Protein AF-A0A101XLL8-F1 (afdb_monomer)

Secondary structure (DSSP, 8-state):
-TT-HHHHHHHHHHH-TTS--EEEEEHHIIIIITHHHHHHHHHH--SEEEEEEE-SEEGGGT-EEPTTSPTT---TT-SS---SPPP-HHHHHHHHT-SEEEEEETT-HHHHHHHHHHHHHSSSEEEEEEE---TTT-SSS-HHHHHHHEEEGGGTT---B-SSGGGHHHHHHHHHHHHH--SS-EEEEEEEE-TTSPPHHHHHHTT-TTTTTS-GGG---EETTEE----HHHHHTT---

Nearest PDB structures (foldseek):
  5b46-assembly1_B-2  TM=9.940E-01  e=1.214E-32  Sulfurisphaera tokodaii str. 7
  5b47-assembly1_B-2  TM=9.734E-01  e=1.019E-26  Sulfurisphaera tokodaii str. 7
  6n2o-assembly1_D  TM=9.115E-01  e=1.726E-17  Magnetococcus marinus MC-1
  6cip-assembly3_E  TM=8.442E-01  e=8.550E-06  Moorella thermoacetica ATCC 39073
  6ciq-assembly2_C  TM=7.957E-01  e=5.249E-05  Moorella thermoacetica ATCC 39073

Solvent-accessible surface area (backbone atoms only — not comparable to full-atom values): 13088 Å² total; per-residue (Å²): 114,90,33,41,59,62,64,52,49,51,52,50,34,69,31,36,71,90,51,89,47,74,42,78,40,42,34,37,30,41,58,45,79,6,29,70,51,55,43,50,46,19,71,47,18,44,64,32,25,38,40,33,47,37,41,40,38,34,62,94,82,63,17,48,79,16,39,55,27,48,49,66,48,58,36,83,46,40,97,56,54,37,88,48,73,46,57,58,69,63,46,51,36,56,76,26,47,38,35,27,39,30,31,37,38,63,88,45,53,69,61,32,52,52,52,51,54,50,33,66,69,42,67,15,22,17,40,36,43,28,46,35,62,33,82,92,30,28,72,66,61,30,68,74,53,45,68,74,18,58,41,57,40,82,82,43,104,62,76,36,66,47,86,49,85,86,47,44,63,60,47,49,52,54,29,40,55,51,60,66,44,67,78,77,42,34,66,27,41,68,42,34,34,38,67,84,54,73,28,36,70,62,58,42,40,82,79,37,77,55,40,89,82,54,25,69,73,69,55,81,57,60,57,97,90,38,74,63,74,85,57,64,78,65,55,61,78,65,63,84,130

Sequence (241 aa):
LHGRAIPYAMGVKLADPGLEVVVNGGDGDLLGIGVGHFVSAGRYNVDMTIILHNNGVYGLTKGQASPTLPRNVKTKALPKPNIKDALNPIVLALASGYTFVARSYAYDTRHLKEVIKAAIRHKGLALVDVLQPCPTYNDINTKEWYEKRIRKLEDEKWDPVVKDPKEADEKKFRAMEKANEWGDRIYVGIFYQNEHVPTYEERMLSRISNYLELPPAKQAIEADGYSLTVIDSILEKRRVV

Radius of gyration: 21.39 Å; Cα contacts (8 Å, |Δi|>4): 454; chains: 1; bounding box: 61×47×63 Å

Foldseek 3Di:
DQLCQLVVQLVVCQQAVVDAGEAEDELQRCVNPNVVSLLQQLVQQAQYEYEYHYAQAPVVVQGHGGQQNAFQDDWPSHPGTHHDHHDLSQLSSLVSNAQWEFEEEPVPVVQVVVSVVVQSPARTYYYYHYHYHDVRIGPPSDPVNCVQAEDECVVPPDDQECPDPVCQVVLSVQLVVLSPDDDNHHYGDISHHYNPDHHSQRVCCVVVVCCNVQRNNNDDQDDPNHGPDDCVVVVVVVDDD

Mean predicted aligned error: 3.09 Å

pLDDT: mean 97.72, std 2.37, range [75.19, 98.94]

Structure (mmCIF, N/CA/C/O backbone):
data_AF-A0A101XLL8-F1
#
_entry.id   AF-A0A101XLL8-F1
#
loop_
_atom_site.group_PDB
_atom_site.id
_atom_site.type_symbol
_atom_site.label_atom_id
_atom_site.label_alt_id
_atom_site.label_comp_id
_atom_site.label_asym_id
_atom_site.label_entity_id
_atom_site.label_seq_id
_atom_site.pdbx_PDB_ins_code
_atom_site.Cartn_x
_atom_site.Cartn_y
_atom_site.Cartn_z
_atom_site.occupancy
_atom_site.B_iso_or_equiv
_atom_site.auth_seq_id
_atom_site.auth_comp_id
_atom_site.auth_asym_id
_atom_site.auth_atom_id
_atom_site.pdbx_PDB_model_num
ATOM 1 N N . LEU A 1 1 ? -12.355 8.748 -7.959 1.00 96.25 1 LEU A N 1
ATOM 2 C CA . LEU A 1 1 ? -11.637 10.048 -7.966 1.00 96.25 1 LEU A CA 1
ATOM 3 C C . LEU A 1 1 ? -10.137 9.781 -7.995 1.00 96.25 1 LEU A C 1
ATOM 5 O O . LEU A 1 1 ? -9.699 8.885 -7.281 1.00 96.25 1 LEU A O 1
ATOM 9 N N . HIS A 1 2 ? -9.374 10.524 -8.800 1.00 98.19 2 HIS A N 1
ATOM 10 C CA . HIS A 1 2 ? -7.930 10.308 -8.951 1.00 98.19 2 HIS A CA 1
ATOM 11 C C . HIS A 1 2 ? -7.183 10.599 -7.636 1.00 98.19 2 HIS A C 1
ATOM 13 O O . HIS A 1 2 ? -7.360 11.667 -7.048 1.00 98.19 2 HIS A O 1
ATOM 19 N N . GLY A 1 3 ? -6.395 9.641 -7.147 1.00 98.31 3 GLY A N 1
ATOM 20 C CA . GLY A 1 3 ? -5.602 9.733 -5.920 1.00 98.31 3 GLY A CA 1
ATOM 21 C C . GLY A 1 3 ? -6.407 9.696 -4.628 1.00 98.31 3 GLY A 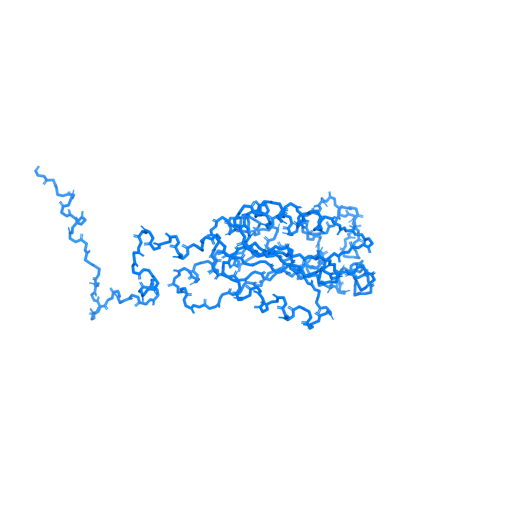C 1
ATOM 22 O O . GLY A 1 3 ? -5.922 10.169 -3.601 1.00 98.31 3 GLY A O 1
ATOM 23 N N . ARG A 1 4 ? -7.657 9.221 -4.658 1.00 98.75 4 ARG A N 1
ATOM 24 C CA . ARG A 1 4 ? -8.552 9.215 -3.483 1.00 98.75 4 ARG A CA 1
ATOM 25 C C . ARG A 1 4 ? -8.989 7.820 -3.049 1.00 98.75 4 ARG A C 1
ATOM 27 O O . ARG A 1 4 ? -9.779 7.715 -2.124 1.00 98.75 4 ARG A O 1
ATOM 34 N N . ALA A 1 5 ? -8.471 6.752 -3.648 1.00 98.75 5 ALA A N 1
ATOM 35 C CA . ALA A 1 5 ? -8.865 5.400 -3.251 1.00 98.75 5 ALA A CA 1
ATOM 36 C C . ALA A 1 5 ? -8.561 5.113 -1.764 1.00 98.75 5 ALA A C 1
ATOM 38 O O . ALA A 1 5 ? -9.418 4.600 -1.055 1.00 98.75 5 ALA A O 1
ATOM 39 N N . ILE A 1 6 ? -7.392 5.541 -1.271 1.00 98.81 6 ILE A N 1
ATOM 40 C CA . ILE A 1 6 ? -6.964 5.365 0.128 1.00 98.81 6 ILE A CA 1
ATOM 41 C C . ILE A 1 6 ? -7.922 6.019 1.142 1.00 98.81 6 ILE A C 1
ATOM 43 O O . ILE A 1 6 ? -8.404 5.305 2.016 1.00 98.81 6 ILE A O 1
ATOM 47 N N . PRO A 1 7 ? -8.250 7.329 1.074 1.00 98.69 7 PRO A N 1
ATOM 48 C CA . PRO A 1 7 ? -9.152 7.929 2.058 1.00 98.69 7 PRO A CA 1
ATOM 49 C C . PRO A 1 7 ? -10.564 7.325 2.029 1.00 98.69 7 PRO A C 1
ATOM 51 O O . PRO A 1 7 ? -11.175 7.185 3.085 1.00 98.69 7 PRO A O 1
ATOM 54 N N . TYR A 1 8 ? -11.066 6.918 0.857 1.00 98.75 8 TYR A N 1
ATOM 55 C CA . TYR A 1 8 ? -12.342 6.198 0.769 1.00 98.75 8 TYR A CA 1
ATOM 56 C C . TYR A 1 8 ? -12.259 4.833 1.458 1.00 98.75 8 TYR A C 1
ATOM 58 O O . TYR A 1 8 ? -13.116 4.508 2.273 1.00 98.75 8 TYR A O 1
ATOM 66 N N . ALA A 1 9 ? -11.209 4.061 1.175 1.00 98.81 9 ALA A N 1
ATOM 67 C CA . ALA A 1 9 ? -10.990 2.749 1.775 1.00 98.81 9 ALA A CA 1
ATOM 68 C C . ALA A 1 9 ? -10.850 2.816 3.300 1.00 98.81 9 ALA A C 1
ATOM 70 O O . ALA A 1 9 ? -11.466 2.019 3.999 1.00 98.81 9 ALA A O 1
ATOM 71 N N . MET A 1 10 ? -10.126 3.811 3.822 1.00 98.69 10 MET A N 1
ATOM 72 C CA . MET A 1 10 ? -10.049 4.045 5.266 1.00 98.69 10 MET A CA 1
ATOM 73 C C . MET A 1 10 ? -11.427 4.335 5.863 1.00 98.69 10 MET A C 1
ATOM 75 O O . MET A 1 10 ? -11.765 3.775 6.896 1.00 98.69 10 MET A O 1
ATOM 79 N N . GLY A 1 11 ? -12.243 5.174 5.217 1.00 98.69 11 GLY A N 1
ATOM 80 C CA . GLY A 1 11 ? -13.612 5.431 5.669 1.00 98.69 11 GLY A CA 1
ATOM 81 C C . GLY A 1 11 ? -14.461 4.159 5.715 1.00 98.69 11 GLY A C 1
ATOM 82 O O . GLY A 1 11 ? -15.138 3.919 6.708 1.00 98.69 11 GLY A O 1
ATOM 83 N N . VAL A 1 12 ? -14.372 3.319 4.678 1.00 98.81 12 VAL A N 1
ATOM 84 C CA . VAL A 1 12 ? -15.073 2.025 4.612 1.00 98.81 12 VAL A CA 1
ATOM 85 C C . VAL A 1 12 ? -14.623 1.098 5.741 1.00 98.81 12 VAL A C 1
ATOM 87 O O . VAL A 1 12 ? -15.462 0.643 6.515 1.00 98.81 12 VAL A O 1
ATOM 90 N N . LYS A 1 13 ? -13.313 0.862 5.881 1.00 98.81 13 LYS A N 1
ATOM 91 C CA . LYS A 1 13 ? -12.768 -0.052 6.895 1.00 98.81 13 LYS A CA 1
ATOM 92 C C . LYS A 1 13 ? -13.049 0.426 8.322 1.00 98.81 13 LYS A C 1
ATOM 94 O O . LYS A 1 13 ? -13.313 -0.388 9.195 1.00 98.81 13 LYS A O 1
ATOM 99 N N . LEU A 1 14 ? -13.027 1.736 8.573 1.00 98.56 14 LEU A N 1
ATOM 100 C CA . LEU A 1 14 ? -13.301 2.285 9.906 1.00 98.56 14 LEU A CA 1
ATOM 101 C C . LEU A 1 14 ? -14.797 2.393 10.234 1.00 98.56 14 LEU A C 1
ATOM 103 O O . LEU A 1 14 ? -15.169 2.457 11.405 1.00 98.56 14 LEU A O 1
ATOM 107 N N . ALA A 1 15 ? -15.666 2.430 9.224 1.00 98.62 15 ALA A N 1
ATOM 108 C CA . ALA A 1 15 ? -17.107 2.351 9.432 1.00 98.62 15 ALA A CA 1
ATOM 109 C C . ALA A 1 15 ? -17.560 0.908 9.698 1.00 98.62 15 ALA A C 1
ATOM 111 O O . ALA A 1 15 ? -18.431 0.698 10.544 1.00 98.62 15 ALA A O 1
ATOM 112 N N . ASP A 1 16 ? -16.958 -0.068 9.012 1.00 98.56 16 ASP A N 1
ATOM 113 C CA . ASP A 1 16 ? -17.190 -1.499 9.216 1.00 98.56 16 ASP A CA 1
ATOM 114 C C . ASP A 1 16 ? -15.866 -2.293 9.178 1.00 98.56 16 ASP A C 1
ATOM 116 O O . ASP A 1 16 ? -15.433 -2.741 8.109 1.00 98.56 16 ASP A O 1
ATOM 120 N N . PRO A 1 17 ? -15.210 -2.506 10.336 1.00 98.12 17 PRO A N 1
ATOM 121 C CA . PRO A 1 17 ? -13.940 -3.230 10.408 1.00 98.12 17 PRO A CA 1
ATOM 122 C C . PRO A 1 17 ? -14.060 -4.713 10.027 1.00 98.12 17 PRO A C 1
ATOM 124 O O . PRO A 1 17 ? -13.036 -5.357 9.793 1.00 98.12 17 PRO A O 1
ATOM 127 N N . GLY A 1 18 ? -15.283 -5.254 9.931 1.00 97.69 18 GLY A N 1
ATOM 128 C CA . GLY A 1 18 ? -15.536 -6.621 9.475 1.00 97.69 18 GLY A CA 1
ATOM 129 C C . GLY A 1 18 ? -15.384 -6.819 7.965 1.00 97.69 18 GLY A C 1
ATOM 130 O O . GLY A 1 18 ? -15.382 -7.961 7.507 1.00 97.69 18 GLY A O 1
ATOM 131 N N . LEU A 1 19 ? -15.259 -5.740 7.187 1.00 98.62 19 LEU A N 1
ATOM 132 C CA . LEU A 1 19 ? -15.014 -5.819 5.751 1.00 98.62 19 LEU A CA 1
ATOM 133 C C . LEU A 1 19 ? -13.532 -6.052 5.443 1.00 98.62 19 LEU A C 1
ATOM 135 O O . LEU A 1 19 ? -12.639 -5.440 6.034 1.00 98.62 19 LEU A O 1
ATOM 139 N N . GLU A 1 20 ? -13.289 -6.889 4.436 1.00 98.75 20 GLU A N 1
ATOM 140 C CA . GLU A 1 20 ? -11.984 -7.018 3.793 1.00 98.75 20 GLU A CA 1
ATOM 141 C C . GLU A 1 20 ? -11.829 -5.902 2.753 1.00 98.75 20 GLU A C 1
ATOM 143 O O . GLU A 1 20 ? -12.593 -5.834 1.785 1.00 98.75 20 GLU A O 1
ATOM 148 N N . VAL A 1 21 ? -10.863 -5.002 2.952 1.00 98.88 21 VAL A N 1
ATOM 149 C CA . VAL A 1 21 ? -10.724 -3.789 2.136 1.00 98.88 21 VAL A CA 1
ATOM 150 C C . VAL A 1 21 ? -9.410 -3.816 1.366 1.00 98.88 21 VAL A C 1
ATOM 152 O O . VAL A 1 21 ? -8.319 -3.778 1.934 1.00 98.88 21 VAL A O 1
ATOM 155 N N . VAL A 1 22 ? -9.525 -3.819 0.035 1.00 98.88 22 VAL A N 1
ATOM 156 C CA . VAL A 1 22 ? -8.381 -3.822 -0.883 1.00 98.88 22 VAL A CA 1
ATOM 157 C C . VAL A 1 22 ? -8.448 -2.621 -1.821 1.00 98.88 22 VAL A C 1
ATOM 159 O O . VAL A 1 22 ? -9.412 -2.425 -2.561 1.00 98.88 22 VAL A O 1
ATOM 162 N N . VAL A 1 23 ? -7.383 -1.829 -1.832 1.00 98.88 23 VAL A N 1
ATOM 163 C CA . VAL A 1 23 ? -7.187 -0.686 -2.723 1.00 98.88 23 VAL A CA 1
ATOM 164 C C . VAL A 1 23 ? -6.368 -1.119 -3.930 1.00 98.88 23 VAL A C 1
ATOM 166 O O . VAL A 1 23 ? -5.283 -1.667 -3.784 1.00 98.88 23 VAL A O 1
ATOM 169 N N . ASN A 1 24 ? -6.846 -0.804 -5.131 1.00 98.81 24 ASN A N 1
ATOM 170 C CA . ASN 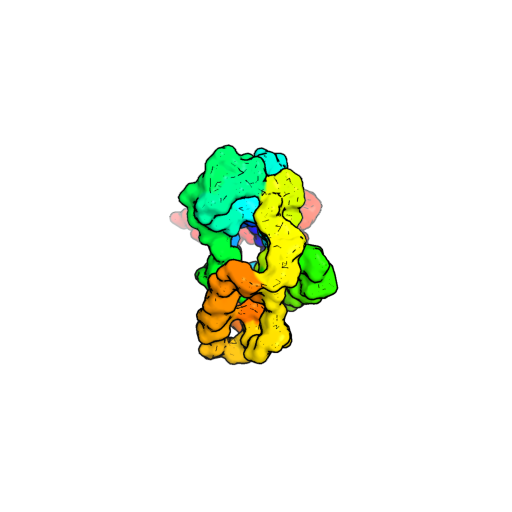A 1 24 ? -6.075 -0.921 -6.366 1.00 98.81 24 ASN A CA 1
ATOM 171 C C . ASN A 1 24 ? -5.879 0.472 -6.966 1.00 98.81 24 ASN A C 1
ATOM 173 O O . ASN A 1 24 ? -6.858 1.181 -7.200 1.00 98.81 24 ASN A O 1
ATOM 177 N N . GLY A 1 25 ? -4.637 0.863 -7.243 1.00 98.62 25 GLY A N 1
ATOM 178 C CA . GLY A 1 25 ? -4.353 2.142 -7.895 1.00 98.62 25 GLY A CA 1
ATOM 179 C C . GLY A 1 25 ? -3.038 2.148 -8.665 1.00 98.62 25 GLY A C 1
ATOM 180 O O . GLY A 1 25 ? -2.106 1.425 -8.327 1.00 98.62 25 GLY A O 1
ATOM 181 N N . GLY A 1 26 ? -2.975 2.961 -9.720 1.00 98.81 26 GLY A N 1
ATOM 182 C CA . GLY A 1 26 ? -1.752 3.191 -10.496 1.00 98.81 26 GLY A CA 1
ATOM 183 C C . GLY A 1 26 ? -0.667 3.890 -9.681 1.00 98.81 26 GLY A C 1
ATOM 184 O O . GLY A 1 26 ? -0.969 4.649 -8.762 1.00 98.81 26 GLY A O 1
ATOM 185 N N . ASP A 1 27 ? 0.590 3.707 -10.069 1.00 98.69 27 ASP A N 1
ATOM 186 C CA . ASP A 1 27 ? 1.723 4.502 -9.577 1.00 98.69 27 ASP A CA 1
ATOM 187 C C . ASP A 1 27 ? 1.475 6.018 -9.656 1.00 98.69 27 ASP A C 1
ATOM 189 O O . ASP A 1 27 ? 1.675 6.741 -8.684 1.00 98.69 27 ASP A O 1
ATOM 193 N N . GLY A 1 28 ? 0.937 6.505 -10.769 1.00 98.62 28 GLY A N 1
ATOM 194 C CA . GLY A 1 28 ? 0.525 7.892 -10.933 1.00 98.62 28 GLY A CA 1
ATOM 195 C C . GLY A 1 28 ? -0.629 8.332 -10.023 1.00 98.62 28 GLY A C 1
ATOM 196 O O . GLY A 1 28 ? -0.655 9.470 -9.555 1.00 98.62 28 GLY A O 1
ATOM 197 N N . ASP A 1 29 ? -1.573 7.430 -9.749 1.00 98.81 29 ASP A N 1
ATOM 198 C CA . ASP A 1 29 ? -2.727 7.690 -8.881 1.00 98.81 29 ASP A CA 1
ATOM 199 C C . ASP A 1 29 ? -2.302 7.798 -7.416 1.00 98.81 29 ASP A C 1
ATOM 201 O O . ASP A 1 29 ? -2.562 8.812 -6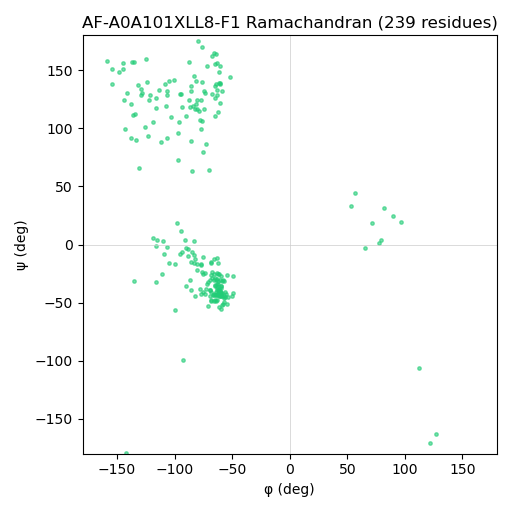.769 1.00 98.81 29 ASP A O 1
ATOM 205 N N . LEU A 1 30 ? -1.588 6.790 -6.914 1.00 98.75 30 LEU A N 1
ATOM 206 C CA . LEU A 1 30 ? -1.277 6.656 -5.493 1.00 98.75 30 LEU A CA 1
ATOM 207 C C . LEU A 1 30 ? -0.010 7.411 -5.079 1.00 98.75 30 LEU A C 1
ATOM 209 O O . LEU A 1 30 ? 0.053 7.887 -3.949 1.00 98.75 30 LEU A O 1
ATOM 213 N N . LEU A 1 31 ? 0.977 7.561 -5.969 1.00 98.69 31 LEU A N 1
ATOM 214 C CA . LEU A 1 31 ? 2.259 8.222 -5.668 1.00 98.69 31 LEU A CA 1
ATOM 215 C C . LEU A 1 31 ? 2.416 9.588 -6.342 1.00 98.69 31 LEU A C 1
ATOM 217 O O . LEU A 1 31 ? 3.381 10.298 -6.072 1.00 98.69 31 LEU A O 1
ATOM 221 N N . GLY A 1 32 ? 1.489 9.958 -7.228 1.00 98.50 32 GLY A N 1
ATOM 222 C CA . GLY A 1 32 ? 1.399 11.299 -7.795 1.00 98.50 32 GLY A CA 1
ATOM 223 C C . GLY A 1 32 ? 0.440 12.143 -6.968 1.00 98.50 32 GLY A C 1
ATOM 224 O O . GLY A 1 32 ? 0.774 12.634 -5.892 1.00 98.50 32 GLY A O 1
ATOM 225 N N . ILE A 1 33 ? -0.795 12.276 -7.447 1.00 98.56 33 ILE A N 1
ATOM 226 C CA . ILE A 1 33 ? -1.837 13.072 -6.778 1.00 98.56 33 ILE A CA 1
ATOM 227 C C . ILE A 1 33 ? -2.275 12.493 -5.415 1.00 98.56 33 ILE A C 1
ATOM 229 O O . ILE A 1 33 ? -2.769 13.227 -4.553 1.00 98.56 33 ILE A O 1
ATOM 233 N N . GLY A 1 34 ? -2.118 11.183 -5.210 1.00 98.75 34 GLY A N 1
ATOM 234 C CA . GLY A 1 34 ? -2.501 10.471 -3.990 1.00 98.75 34 GLY A CA 1
ATOM 235 C C . GLY A 1 34 ? -1.427 10.417 -2.904 1.00 98.75 34 GLY A C 1
ATOM 236 O O . GLY A 1 34 ? -1.721 9.938 -1.808 1.00 98.75 34 GLY A O 1
ATOM 237 N N . VAL A 1 35 ? -0.214 10.928 -3.156 1.00 98.69 35 VAL A N 1
ATOM 238 C CA . VAL A 1 35 ? 0.958 10.663 -2.299 1.00 98.69 35 VAL A CA 1
ATOM 239 C C . VAL A 1 35 ? 0.775 11.117 -0.852 1.00 98.69 35 VAL A C 1
ATOM 241 O O . VAL A 1 35 ? 1.199 10.429 0.073 1.00 98.69 35 VAL A O 1
ATOM 244 N N . GLY A 1 36 ? 0.072 12.230 -0.625 1.00 98.81 36 GLY A N 1
ATOM 245 C CA . GLY A 1 36 ? -0.222 12.703 0.729 1.00 98.81 36 GLY A CA 1
ATOM 246 C C . GLY A 1 36 ? -1.054 11.696 1.528 1.00 98.81 36 GLY A C 1
ATOM 247 O O . GLY A 1 36 ? -0.776 11.448 2.701 1.00 98.81 36 GLY A O 1
ATOM 248 N N . HIS A 1 37 ? -2.038 11.059 0.888 1.00 98.81 37 HIS A N 1
ATOM 249 C CA . HIS A 1 37 ? -2.841 10.012 1.517 1.00 98.81 37 HIS A CA 1
ATOM 250 C C . HIS A 1 37 ? -2.047 8.720 1.693 1.00 98.81 37 HIS A C 1
ATOM 252 O O . HIS A 1 37 ? -2.169 8.087 2.736 1.00 98.81 37 HIS A O 1
ATOM 258 N N . PHE A 1 38 ? -1.204 8.365 0.717 1.00 98.88 38 PHE A N 1
ATOM 259 C CA . PHE A 1 38 ? -0.310 7.211 0.801 1.00 98.88 38 PHE A CA 1
ATOM 260 C C . PHE A 1 38 ? 0.613 7.295 2.020 1.00 98.88 38 PHE A C 1
ATOM 262 O O . PHE A 1 38 ? 0.666 6.354 2.809 1.00 98.88 38 PHE A O 1
ATOM 269 N N . VAL A 1 39 ? 1.280 8.437 2.215 1.00 98.62 39 VAL A N 1
ATOM 270 C CA . VAL A 1 39 ? 2.150 8.683 3.375 1.00 98.62 39 VAL A CA 1
ATOM 271 C C . VAL A 1 39 ? 1.339 8.717 4.669 1.00 98.62 39 VAL A C 1
ATOM 273 O O . VAL A 1 39 ? 1.729 8.126 5.673 1.00 98.62 39 VAL A O 1
ATOM 276 N N . SER A 1 40 ? 0.181 9.383 4.654 1.00 98.56 40 SER A N 1
ATOM 277 C CA . SER A 1 40 ? -0.657 9.501 5.850 1.00 98.56 40 SER A CA 1
ATOM 278 C C . SER A 1 40 ? -1.167 8.143 6.325 1.00 98.56 40 SER A C 1
ATOM 280 O O . SER A 1 40 ? -1.163 7.903 7.529 1.00 98.56 40 SER A O 1
ATOM 282 N N . ALA A 1 41 ? -1.550 7.246 5.411 1.00 98.69 41 ALA A N 1
ATOM 283 C CA . ALA A 1 41 ? -2.080 5.922 5.732 1.00 98.69 41 ALA A CA 1
ATOM 284 C C . ALA A 1 41 ? -1.126 5.102 6.614 1.00 98.69 41 ALA A C 1
ATOM 286 O O . ALA A 1 41 ? -1.577 4.499 7.590 1.00 98.69 41 ALA A O 1
ATOM 287 N N . GLY A 1 42 ? 0.186 5.159 6.349 1.00 98.44 42 GLY A N 1
ATOM 288 C CA . GLY A 1 42 ? 1.196 4.452 7.145 1.00 98.44 42 GLY A CA 1
ATOM 289 C C . GLY A 1 42 ? 1.182 4.830 8.631 1.00 98.44 42 GLY A C 1
ATOM 290 O O . GLY A 1 42 ? 1.395 3.982 9.491 1.00 98.44 42 GLY A O 1
ATOM 291 N N . ARG A 1 43 ? 0.809 6.071 8.970 1.00 98.06 43 ARG A N 1
ATOM 292 C CA . ARG A 1 43 ? 0.683 6.520 10.369 1.00 98.06 43 ARG A CA 1
ATOM 293 C C . ARG A 1 43 ? -0.523 5.907 11.079 1.00 98.06 43 ARG A C 1
ATOM 295 O O . ARG A 1 43 ? -0.478 5.673 12.291 1.00 98.06 43 ARG A O 1
ATOM 302 N N . TYR A 1 44 ? -1.611 5.686 10.344 1.00 98.12 44 TYR A N 1
ATOM 303 C CA . TYR A 1 44 ? -2.831 5.108 10.899 1.00 98.12 44 TYR A CA 1
ATOM 304 C C . TYR A 1 44 ? -2.674 3.606 11.121 1.00 98.12 44 TYR A C 1
ATOM 306 O O . TYR A 1 44 ? -3.073 3.130 12.178 1.00 98.12 44 TYR A O 1
ATOM 314 N N . ASN A 1 45 ? -2.032 2.898 10.184 1.00 98.75 45 ASN A N 1
ATOM 315 C CA . ASN A 1 45 ? -1.955 1.435 10.178 1.00 98.75 45 ASN A CA 1
ATOM 316 C C . ASN A 1 45 ? -3.357 0.787 10.195 1.00 98.75 45 ASN A C 1
ATOM 318 O O . ASN A 1 45 ? -3.613 -0.116 10.984 1.00 98.75 45 ASN A O 1
ATOM 322 N N . VAL A 1 46 ? -4.278 1.312 9.374 1.00 98.75 46 VAL A N 1
ATOM 323 C CA . VAL A 1 46 ? -5.607 0.708 9.150 1.00 98.75 46 VAL A CA 1
ATOM 324 C C . VAL A 1 46 ? -5.423 -0.657 8.492 1.00 98.75 46 VAL A C 1
ATOM 326 O O . VAL A 1 46 ? -4.595 -0.773 7.587 1.00 98.75 46 VAL A O 1
ATOM 329 N N . ASP A 1 47 ? -6.186 -1.654 8.929 1.00 98.81 47 ASP A N 1
ATOM 330 C CA . ASP A 1 47 ? -6.121 -3.033 8.445 1.00 98.81 47 ASP A CA 1
ATOM 331 C C . ASP A 1 47 ? -6.713 -3.163 7.030 1.00 98.81 47 ASP A C 1
ATOM 333 O O . ASP A 1 47 ? -7.910 -3.369 6.827 1.00 98.81 47 ASP A O 1
ATOM 337 N N . MET A 1 48 ? -5.873 -2.931 6.022 1.00 98.81 48 MET A N 1
ATOM 338 C CA . MET A 1 48 ? -6.253 -2.969 4.611 1.00 98.81 48 MET A CA 1
ATOM 339 C C . MET A 1 48 ? -5.033 -3.188 3.713 1.00 98.81 48 MET A C 1
ATOM 341 O O . MET A 1 48 ? -3.900 -2.843 4.059 1.00 98.81 48 MET A O 1
ATOM 345 N N . THR A 1 49 ? -5.271 -3.687 2.500 1.00 98.94 49 THR A N 1
ATOM 346 C CA . THR A 1 49 ? -4.210 -3.931 1.511 1.00 98.94 49 THR A CA 1
ATOM 347 C C . THR A 1 49 ? -4.236 -2.906 0.383 1.00 98.94 49 THR A C 1
ATOM 349 O O . THR A 1 49 ? -5.270 -2.674 -0.238 1.00 98.94 49 THR A O 1
ATOM 352 N N . ILE A 1 50 ? -3.080 -2.335 0.049 1.00 98.94 50 ILE A N 1
ATOM 353 C CA . ILE A 1 50 ? -2.871 -1.473 -1.117 1.00 98.94 50 ILE A CA 1
ATOM 354 C C . ILE A 1 50 ? -2.061 -2.233 -2.170 1.00 98.94 50 ILE A C 1
ATOM 356 O O . ILE A 1 50 ? -0.910 -2.601 -1.948 1.00 98.94 50 ILE A O 1
ATOM 360 N N . ILE A 1 51 ? -2.650 -2.412 -3.349 1.00 98.94 51 ILE A N 1
ATOM 361 C CA . ILE A 1 51 ? -2.011 -2.964 -4.542 1.00 98.94 51 ILE A CA 1
ATOM 362 C C . ILE A 1 51 ? -1.686 -1.805 -5.485 1.00 98.94 51 ILE A C 1
ATOM 364 O O . ILE A 1 51 ? -2.573 -1.170 -6.071 1.00 98.94 51 ILE A O 1
ATOM 368 N N . LEU A 1 52 ? -0.392 -1.527 -5.613 1.00 98.88 52 LEU A N 1
ATOM 369 C CA . LEU A 1 52 ? 0.148 -0.473 -6.456 1.00 98.88 52 LEU A CA 1
ATOM 370 C C . LEU A 1 52 ? 0.517 -1.039 -7.827 1.00 98.88 52 LEU A C 1
ATOM 372 O O . LEU A 1 52 ? 1.405 -1.874 -7.967 1.00 98.88 52 LEU A O 1
ATOM 376 N N . HIS A 1 53 ? -0.143 -0.528 -8.852 1.00 98.88 53 HIS A N 1
ATOM 377 C CA . HIS A 1 53 ? 0.039 -0.897 -10.248 1.00 98.88 53 HIS A CA 1
ATOM 378 C C . HIS A 1 53 ? 1.184 -0.065 -10.847 1.00 98.88 53 HIS A C 1
ATOM 380 O O . HIS A 1 53 ? 0.955 1.017 -11.390 1.00 98.88 53 HIS A O 1
ATOM 386 N N . ASN A 1 54 ? 2.422 -0.558 -10.754 1.00 98.81 54 ASN A N 1
ATOM 387 C CA . ASN A 1 54 ? 3.646 0.171 -11.101 1.00 98.81 54 ASN A CA 1
ATOM 388 C C . ASN A 1 54 ? 4.145 -0.160 -12.516 1.00 98.81 54 ASN A C 1
ATOM 390 O O . ASN A 1 54 ? 4.818 -1.168 -12.743 1.00 98.81 54 ASN A O 1
ATOM 394 N N . ASN A 1 55 ? 3.780 0.687 -13.480 1.00 98.62 55 ASN A N 1
ATOM 395 C CA . ASN A 1 55 ? 4.127 0.526 -14.897 1.00 98.62 55 ASN A CA 1
ATOM 396 C C . ASN A 1 55 ? 5.024 1.655 -15.445 1.00 98.62 55 ASN A C 1
ATOM 398 O O . ASN A 1 55 ? 5.399 1.634 -16.623 1.00 98.62 55 ASN A O 1
ATOM 402 N N . GLY A 1 56 ? 5.370 2.645 -14.618 1.00 98.56 56 GLY A N 1
ATOM 403 C CA . GLY A 1 56 ? 6.208 3.787 -14.975 1.00 98.56 56 GLY A CA 1
ATOM 404 C C . GLY A 1 56 ? 5.492 4.876 -15.781 1.00 98.56 56 GLY A C 1
ATOM 405 O O . GLY A 1 56 ? 6.127 5.851 -16.185 1.00 98.56 56 GLY A O 1
ATOM 406 N N . VAL A 1 57 ? 4.193 4.749 -16.072 1.00 98.62 57 VAL A N 1
ATOM 407 C CA . VAL A 1 57 ? 3.486 5.673 -16.973 1.00 98.62 57 VAL A CA 1
ATOM 408 C C . VAL A 1 57 ? 2.008 5.868 -16.625 1.00 98.62 57 VAL A C 1
ATOM 410 O O . VAL A 1 57 ? 1.287 4.952 -16.245 1.00 98.62 57 VAL A O 1
ATOM 413 N N . TYR A 1 58 ? 1.473 7.055 -16.901 1.00 98.50 58 TYR A N 1
ATOM 414 C CA . TYR A 1 58 ? 0.029 7.284 -16.894 1.00 98.50 58 TYR A CA 1
ATOM 415 C C . TYR A 1 58 ? -0.621 6.681 -18.151 1.00 98.50 58 TYR A C 1
ATOM 417 O O . TYR A 1 58 ? -0.900 7.372 -19.132 1.00 98.50 58 TYR A O 1
ATOM 425 N N . GLY A 1 59 ? -0.849 5.365 -18.144 1.00 98.25 59 GLY A N 1
ATOM 426 C CA . GLY A 1 59 ? -1.336 4.629 -19.317 1.00 98.25 59 GLY A CA 1
ATOM 427 C C . GLY A 1 59 ? -2.660 5.163 -19.875 1.00 98.25 59 GLY A C 1
ATOM 428 O O . GLY A 1 59 ? -2.775 5.399 -21.077 1.00 98.25 59 GLY A O 1
ATOM 429 N N . LEU A 1 60 ? -3.640 5.431 -19.007 1.00 98.25 60 LEU A N 1
ATOM 430 C CA . LEU A 1 60 ? -4.969 5.891 -19.429 1.00 98.25 60 LEU A CA 1
ATOM 431 C C . LEU A 1 60 ? -4.940 7.265 -20.123 1.00 98.25 60 LEU A C 1
ATOM 433 O O . LEU A 1 60 ? -5.741 7.521 -21.017 1.00 98.25 60 LEU A O 1
ATOM 437 N N . THR A 1 61 ? -3.999 8.137 -19.754 1.00 97.62 61 THR A N 1
ATOM 438 C CA . THR A 1 61 ? -3.867 9.493 -20.310 1.00 97.62 61 THR A CA 1
ATOM 439 C C . THR A 1 61 ? -2.822 9.597 -21.418 1.00 97.62 61 THR A C 1
ATOM 441 O O . THR A 1 61 ? -2.439 10.707 -21.777 1.00 97.62 61 THR A O 1
ATOM 444 N N . LYS A 1 62 ? -2.428 8.465 -22.020 1.00 97.88 62 LYS A N 1
ATOM 445 C CA . LYS A 1 62 ? -1.480 8.349 -23.147 1.00 97.88 62 LYS A CA 1
ATOM 446 C C . LYS A 1 62 ? 0.014 8.391 -22.786 1.00 97.88 62 LYS A C 1
ATOM 448 O O . LYS A 1 62 ? 0.830 8.799 -23.606 1.00 97.88 62 LYS A O 1
ATOM 453 N N . GLY A 1 63 ? 0.396 7.907 -21.606 1.00 97.69 63 GLY A N 1
ATOM 454 C CA . GLY A 1 63 ? 1.768 7.452 -21.351 1.00 97.69 63 GLY A CA 1
ATOM 455 C C . GLY A 1 63 ? 2.754 8.503 -20.836 1.00 97.69 63 GLY A C 1
ATOM 456 O O . GLY A 1 63 ? 3.960 8.337 -21.008 1.00 97.69 63 GLY A O 1
ATOM 457 N N . GLN A 1 64 ? 2.282 9.576 -20.196 1.00 98.56 64 GLN A N 1
ATOM 458 C CA . GLN A 1 64 ? 3.164 10.518 -19.498 1.00 98.56 64 GLN A CA 1
ATOM 459 C C . GLN A 1 64 ? 3.943 9.801 -18.381 1.00 98.56 64 GLN A C 1
ATOM 461 O O . GLN A 1 64 ? 3.463 8.817 -17.825 1.00 98.56 64 GLN A O 1
ATOM 466 N N . ALA A 1 65 ? 5.122 10.310 -18.020 1.00 98.62 65 ALA A N 1
ATOM 467 C CA . ALA A 1 65 ? 5.970 9.719 -16.982 1.00 98.62 65 ALA A CA 1
ATOM 468 C C . ALA A 1 65 ? 5.257 9.694 -15.621 1.00 98.62 65 ALA A C 1
ATOM 470 O O . ALA A 1 65 ? 4.887 10.763 -15.122 1.00 98.62 65 ALA A O 1
ATOM 471 N N . SER A 1 66 ? 5.095 8.509 -15.024 1.00 98.62 66 SER A N 1
ATOM 472 C CA . SER A 1 66 ? 4.613 8.376 -13.645 1.00 98.62 66 SER A CA 1
ATOM 473 C C . SER A 1 66 ? 5.730 8.726 -12.640 1.00 98.62 66 SER A C 1
ATOM 475 O O . SER A 1 66 ? 6.891 8.882 -13.035 1.00 98.62 66 SER A O 1
ATOM 477 N N . PRO A 1 67 ? 5.420 8.855 -11.336 1.00 98.69 67 PRO A N 1
ATOM 478 C CA . PRO A 1 67 ? 6.418 9.113 -10.297 1.00 98.69 67 PRO A CA 1
ATOM 479 C C . PRO A 1 67 ? 7.475 8.015 -10.133 1.00 98.69 67 PRO A C 1
ATOM 481 O O . PRO A 1 67 ? 8.490 8.268 -9.497 1.00 98.69 67 PRO A O 1
ATOM 484 N N . THR A 1 68 ? 7.265 6.810 -10.668 1.00 98.62 68 THR A N 1
ATOM 485 C CA . THR A 1 68 ? 8.227 5.698 -10.561 1.00 98.62 68 THR A CA 1
ATOM 486 C C . THR A 1 68 ? 9.176 5.617 -11.757 1.00 98.62 68 THR A C 1
ATOM 488 O O . THR A 1 68 ? 10.128 4.838 -11.727 1.00 98.62 68 THR A O 1
ATOM 491 N N . LEU A 1 69 ? 8.968 6.429 -12.803 1.00 98.44 69 LEU A N 1
ATOM 492 C CA . LEU A 1 69 ? 9.853 6.456 -13.965 1.00 98.44 69 LEU A CA 1
ATOM 493 C C . LEU A 1 69 ? 11.142 7.233 -13.649 1.00 98.44 69 LEU A C 1
ATOM 495 O O . LEU A 1 69 ? 11.059 8.412 -13.296 1.00 98.44 69 LEU A O 1
ATOM 499 N N . PRO A 1 70 ? 12.341 6.644 -13.819 1.00 97.62 70 PRO A N 1
ATOM 500 C CA . PRO A 1 70 ? 13.589 7.341 -13.516 1.00 97.62 70 PRO A CA 1
ATOM 501 C C . PRO A 1 70 ? 13.831 8.575 -14.393 1.00 97.62 70 PRO A C 1
ATOM 503 O O . PRO A 1 70 ? 13.344 8.681 -15.525 1.00 97.62 70 PRO A O 1
ATOM 506 N N . ARG A 1 71 ? 14.635 9.510 -13.880 1.00 98.12 71 ARG A N 1
ATOM 507 C CA . ARG A 1 71 ? 15.110 10.663 -14.652 1.00 98.12 71 ARG A CA 1
ATOM 508 C C . ARG A 1 71 ? 15.940 10.194 -15.846 1.00 98.12 71 ARG A C 1
ATOM 510 O O . ARG A 1 71 ? 16.610 9.167 -15.792 1.00 98.12 71 ARG A O 1
ATOM 517 N N . ASN A 1 72 ? 15.899 10.960 -16.929 1.00 98.06 72 ASN A N 1
ATOM 518 C CA . ASN A 1 72 ? 16.551 10.703 -18.215 1.00 98.06 72 ASN A CA 1
ATOM 519 C C . ASN A 1 72 ? 16.031 9.477 -18.985 1.00 98.06 72 ASN A C 1
ATOM 521 O O . ASN A 1 72 ? 16.445 9.259 -20.123 1.00 98.06 72 ASN A O 1
ATOM 525 N N . VAL A 1 73 ? 15.086 8.712 -18.434 1.00 97.56 73 VAL A N 1
ATOM 526 C CA . VAL A 1 73 ? 14.396 7.654 -19.176 1.00 97.56 73 VAL A CA 1
ATOM 527 C C . VAL A 1 73 ? 13.415 8.294 -20.157 1.00 97.56 73 VAL A C 1
ATOM 529 O O . VAL A 1 73 ? 12.628 9.171 -19.794 1.00 97.56 73 VAL A O 1
ATOM 532 N N . LYS A 1 74 ? 13.466 7.864 -21.419 1.00 98.31 74 LYS A N 1
ATOM 533 C CA . LYS A 1 74 ? 12.569 8.319 -22.486 1.00 98.31 74 LYS A CA 1
ATOM 534 C C . LYS A 1 74 ? 11.845 7.118 -23.088 1.00 98.31 74 LYS A C 1
ATOM 536 O O . LYS A 1 74 ? 12.366 6.491 -24.003 1.00 98.31 74 LYS A O 1
ATOM 541 N N . THR A 1 75 ? 10.653 6.813 -22.586 1.00 97.94 75 THR A N 1
ATOM 542 C CA . THR A 1 75 ? 9.769 5.833 -23.234 1.00 97.94 75 THR A CA 1
ATOM 543 C C . THR A 1 75 ? 9.267 6.379 -24.575 1.00 97.94 75 THR A C 1
ATOM 545 O O . THR A 1 75 ? 9.281 7.593 -24.801 1.00 97.94 75 THR A O 1
ATOM 548 N N . LYS A 1 76 ? 8.764 5.515 -25.461 1.00 96.38 76 LYS A N 1
ATOM 549 C CA . LYS A 1 76 ? 8.186 5.913 -26.759 1.00 96.38 76 LYS A CA 1
ATOM 550 C C . LYS A 1 76 ? 7.068 6.951 -26.657 1.00 96.38 76 LYS A C 1
ATOM 552 O O . LYS A 1 76 ? 6.851 7.700 -27.603 1.00 96.38 76 LYS A O 1
ATOM 557 N N . ALA A 1 77 ? 6.362 7.002 -25.527 1.00 95.31 77 ALA A N 1
ATOM 558 C CA . ALA A 1 77 ? 5.290 7.964 -25.287 1.00 95.31 77 ALA A CA 1
ATOM 559 C C . ALA A 1 77 ? 5.803 9.378 -24.945 1.00 95.31 77 ALA A C 1
ATOM 561 O O . ALA A 1 77 ? 5.049 10.346 -25.042 1.00 95.31 77 ALA A O 1
ATOM 562 N N . LEU A 1 78 ? 7.073 9.520 -24.545 1.00 97.94 78 LEU A N 1
ATOM 563 C CA . LEU A 1 78 ? 7.641 10.797 -24.124 1.00 97.94 78 LEU A CA 1
ATOM 564 C C . LEU A 1 78 ? 8.345 11.521 -25.284 1.00 97.94 78 LEU A C 1
ATOM 566 O O . LEU A 1 78 ? 9.249 10.959 -25.908 1.00 97.94 78 LEU A O 1
ATOM 570 N N . PRO A 1 79 ? 8.039 12.810 -25.539 1.00 97.56 79 PRO A N 1
ATOM 571 C CA . PRO A 1 79 ? 8.727 13.578 -26.579 1.00 97.56 79 PRO A CA 1
ATOM 572 C C . PRO A 1 79 ? 10.190 13.873 -26.213 1.00 97.56 79 PRO A C 1
ATOM 574 O O . PRO A 1 79 ? 11.053 13.957 -27.087 1.00 97.56 79 PRO A O 1
ATOM 577 N N . LYS A 1 80 ? 10.487 14.002 -24.915 1.00 98.31 80 LYS A N 1
ATOM 578 C CA . LYS A 1 80 ? 11.815 14.273 -24.350 1.00 98.31 80 LYS A CA 1
ATOM 579 C C . LYS A 1 80 ? 12.060 13.359 -23.142 1.00 98.31 80 LYS A C 1
ATOM 581 O O . LYS A 1 80 ? 11.080 12.902 -22.553 1.00 98.31 80 LYS A O 1
ATOM 586 N N . PRO A 1 81 ? 13.323 13.095 -22.763 1.00 98.31 81 PRO A N 1
ATOM 587 C CA . PRO A 1 81 ? 13.631 12.349 -21.545 1.00 98.31 81 PRO A CA 1
ATOM 588 C C . PRO A 1 81 ? 12.919 12.918 -20.315 1.00 98.31 81 PRO A C 1
ATOM 590 O O . PRO A 1 81 ? 12.755 14.135 -20.197 1.00 98.31 81 PRO A O 1
ATOM 593 N N . ASN A 1 82 ? 12.495 12.041 -19.404 1.00 98.50 82 ASN A N 1
ATOM 594 C CA . ASN A 1 82 ? 11.880 12.459 -18.152 1.00 98.50 82 ASN A CA 1
ATOM 595 C C . ASN A 1 82 ? 12.850 13.342 -17.350 1.00 98.50 82 ASN A C 1
ATOM 597 O O . ASN A 1 82 ? 14.011 12.989 -17.163 1.00 98.50 82 ASN A O 1
ATOM 601 N N . ILE A 1 83 ? 12.366 14.480 -16.860 1.00 98.06 83 ILE A N 1
ATOM 602 C CA . ILE A 1 83 ? 13.175 15.455 -16.111 1.00 98.06 83 ILE A CA 1
ATOM 603 C C . ILE A 1 83 ? 13.084 15.276 -14.591 1.00 98.06 83 ILE A C 1
ATOM 605 O O . ILE A 1 83 ? 13.809 15.940 -13.860 1.00 98.06 83 ILE A O 1
ATOM 609 N N . LYS A 1 84 ? 12.180 14.411 -14.116 1.00 97.81 84 LYS A N 1
ATOM 610 C CA . LYS A 1 84 ? 11.910 14.187 -12.691 1.00 97.81 84 LYS A CA 1
ATOM 611 C C . LYS A 1 84 ? 12.609 12.922 -12.207 1.00 97.81 84 LYS A C 1
ATOM 613 O O . LYS A 1 84 ? 12.628 11.934 -12.936 1.00 97.81 84 LYS A O 1
ATOM 618 N N . ASP A 1 85 ? 13.138 12.947 -10.989 1.00 98.19 85 ASP A N 1
ATOM 619 C CA . ASP A 1 85 ? 13.638 11.741 -10.327 1.00 98.19 85 ASP A CA 1
ATOM 620 C C . ASP A 1 85 ? 12.484 10.825 -9.895 1.00 98.19 85 ASP A C 1
ATOM 622 O O . ASP A 1 85 ? 11.353 11.277 -9.691 1.00 98.19 85 ASP A O 1
ATOM 626 N N . ALA A 1 86 ? 12.777 9.528 -9.794 1.00 97.94 86 ALA A N 1
ATOM 627 C CA . ALA A 1 86 ? 11.795 8.526 -9.405 1.00 97.94 86 ALA A CA 1
ATOM 628 C C . ALA A 1 86 ? 11.638 8.447 -7.884 1.00 97.94 86 ALA A C 1
ATOM 630 O O . ALA A 1 86 ? 12.609 8.528 -7.132 1.00 97.94 86 ALA A O 1
ATOM 631 N N . LEU A 1 87 ? 10.411 8.186 -7.446 1.00 97.88 87 LEU A N 1
ATOM 632 C CA . LEU A 1 87 ? 10.108 7.725 -6.101 1.00 97.88 87 LEU A CA 1
ATOM 633 C C . LEU A 1 87 ? 10.24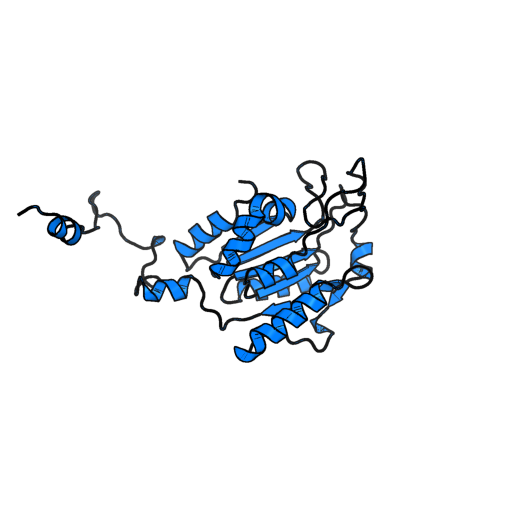8 6.203 -6.035 1.00 97.88 87 LEU A C 1
ATOM 635 O O . LEU A 1 87 ? 9.752 5.490 -6.907 1.00 97.88 87 LEU A O 1
ATOM 639 N N . ASN A 1 88 ? 10.871 5.704 -4.967 1.00 98.56 88 ASN A N 1
ATOM 640 C CA . ASN A 1 88 ? 10.885 4.281 -4.644 1.00 98.56 88 ASN A CA 1
ATOM 641 C C . ASN A 1 88 ? 9.675 3.953 -3.746 1.00 98.56 88 ASN A C 1
ATOM 643 O O . ASN A 1 88 ? 9.672 4.374 -2.584 1.00 98.56 88 ASN A O 1
ATOM 647 N N . PRO A 1 89 ? 8.660 3.209 -4.235 1.00 98.62 89 PRO A N 1
ATOM 648 C CA . PRO A 1 89 ? 7.440 2.947 -3.468 1.00 98.62 89 PRO A CA 1
ATOM 649 C C . PRO A 1 89 ? 7.703 2.217 -2.150 1.00 98.62 89 PRO A C 1
ATOM 651 O O . PRO A 1 89 ? 7.084 2.529 -1.136 1.00 98.62 89 PRO A O 1
ATOM 654 N N . ILE A 1 90 ? 8.655 1.279 -2.158 1.00 98.81 90 ILE A N 1
ATOM 655 C CA . ILE A 1 90 ? 9.002 0.447 -1.002 1.00 98.81 90 ILE A CA 1
ATOM 656 C C . ILE A 1 90 ? 9.655 1.303 0.084 1.00 98.81 90 ILE A C 1
ATOM 658 O O . ILE A 1 90 ? 9.223 1.275 1.234 1.00 98.81 90 ILE A O 1
ATOM 662 N N . VAL A 1 91 ? 10.645 2.125 -0.279 1.00 98.75 91 VAL A N 1
ATOM 663 C CA . VAL A 1 91 ? 11.314 3.028 0.675 1.00 98.75 91 VAL A CA 1
ATOM 664 C C . VAL A 1 91 ? 10.334 4.060 1.227 1.00 98.75 91 VAL A C 1
ATOM 666 O O . VAL A 1 91 ? 10.312 4.284 2.435 1.00 98.75 91 VAL A O 1
ATOM 669 N N . LEU A 1 92 ? 9.484 4.647 0.375 1.00 98.81 92 LEU A N 1
ATOM 670 C CA . LEU A 1 92 ? 8.475 5.609 0.817 1.00 98.81 92 LEU A CA 1
ATOM 671 C C . LEU A 1 92 ? 7.486 4.972 1.801 1.00 98.81 92 LEU A C 1
ATOM 673 O O . LEU A 1 92 ? 7.163 5.588 2.814 1.00 98.81 92 LEU A O 1
ATOM 677 N N . ALA A 1 93 ? 7.032 3.745 1.543 1.00 98.88 93 ALA A N 1
ATOM 678 C CA . ALA A 1 93 ? 6.132 3.017 2.435 1.00 98.88 93 ALA A CA 1
ATOM 679 C C . ALA A 1 93 ? 6.781 2.717 3.792 1.00 98.88 93 ALA A C 1
ATOM 681 O O . ALA A 1 93 ? 6.206 3.028 4.836 1.00 98.88 93 ALA A O 1
ATOM 682 N N . LEU A 1 94 ? 8.010 2.191 3.787 1.00 98.81 94 LEU A N 1
ATOM 683 C CA . LEU A 1 94 ? 8.770 1.909 5.008 1.00 98.81 94 LEU A CA 1
ATOM 684 C C . LEU A 1 94 ? 9.004 3.184 5.832 1.00 98.81 94 LEU A C 1
ATOM 686 O O . LEU A 1 94 ? 8.813 3.174 7.048 1.00 98.81 94 LEU A O 1
ATOM 690 N N . ALA A 1 95 ? 9.356 4.294 5.174 1.00 98.56 95 ALA A N 1
ATOM 691 C CA . ALA A 1 95 ? 9.532 5.597 5.816 1.00 98.56 95 ALA A CA 1
ATOM 692 C C . ALA A 1 95 ? 8.209 6.189 6.339 1.00 98.56 95 ALA A C 1
ATOM 694 O O . ALA A 1 95 ? 8.209 6.921 7.325 1.00 98.56 95 ALA A O 1
ATOM 695 N N . SER A 1 96 ? 7.080 5.852 5.709 1.00 98.50 96 SER A N 1
ATOM 696 C CA . SER A 1 96 ? 5.743 6.319 6.103 1.00 98.50 96 SER A CA 1
ATOM 697 C C . SER A 1 96 ? 5.109 5.498 7.231 1.00 98.50 96 SER A C 1
ATOM 699 O O . SER A 1 96 ? 4.074 5.899 7.760 1.00 98.50 96 SER A O 1
ATOM 701 N N . GLY A 1 97 ? 5.707 4.362 7.607 1.00 98.44 97 GLY A N 1
ATOM 702 C CA . GLY A 1 97 ? 5.229 3.510 8.701 1.00 98.44 97 GLY A CA 1
ATOM 703 C C . GLY A 1 97 ? 4.352 2.329 8.280 1.00 98.44 97 GLY A C 1
ATOM 704 O O . GLY A 1 97 ? 3.648 1.784 9.124 1.00 98.44 97 GLY A O 1
ATOM 705 N N . TYR A 1 98 ? 4.387 1.913 7.009 1.00 98.88 98 TYR A N 1
ATOM 706 C CA . TYR A 1 98 ? 3.718 0.678 6.585 1.00 98.88 98 TYR A CA 1
ATOM 707 C C . TYR A 1 98 ? 4.296 -0.522 7.339 1.00 98.88 98 TYR A C 1
ATOM 709 O O . TYR A 1 98 ? 5.511 -0.626 7.529 1.00 98.88 98 TYR A O 1
ATOM 717 N N . THR A 1 99 ? 3.417 -1.427 7.760 1.00 98.88 99 THR A N 1
ATOM 718 C CA . THR A 1 99 ? 3.776 -2.578 8.596 1.00 98.88 99 THR A CA 1
ATOM 719 C C . THR A 1 99 ? 3.929 -3.859 7.793 1.00 98.88 99 THR A C 1
ATOM 721 O O . THR A 1 99 ? 4.600 -4.771 8.259 1.00 98.88 99 THR A O 1
ATOM 724 N N . PHE A 1 100 ? 3.414 -3.901 6.565 1.00 98.94 100 PHE A N 1
ATOM 725 C CA . PHE A 1 100 ? 3.750 -4.910 5.569 1.00 98.94 100 PHE A CA 1
ATOM 726 C C . PHE A 1 100 ? 4.125 -4.236 4.255 1.00 98.94 100 PHE A C 1
ATOM 728 O O . PHE A 1 100 ? 3.388 -3.394 3.735 1.00 98.94 100 PHE A O 1
ATOM 735 N N . VAL A 1 101 ? 5.280 -4.601 3.705 1.00 98.94 101 VAL A N 1
ATOM 736 C CA . VAL A 1 101 ? 5.783 -4.037 2.453 1.00 98.94 101 VAL A CA 1
ATOM 737 C C . VAL A 1 101 ? 6.361 -5.148 1.591 1.00 98.94 101 VAL A C 1
ATOM 739 O O . VAL A 1 101 ? 7.302 -5.836 1.989 1.00 98.94 101 VAL A O 1
ATOM 742 N N . ALA A 1 102 ? 5.817 -5.306 0.390 1.00 98.94 102 ALA A N 1
ATOM 743 C CA . ALA A 1 102 ? 6.253 -6.296 -0.579 1.00 98.94 102 ALA A CA 1
ATOM 744 C C . ALA A 1 102 ? 6.326 -5.705 -1.989 1.00 98.94 102 ALA A C 1
ATOM 746 O O . ALA A 1 102 ? 5.635 -4.738 -2.319 1.00 98.94 102 ALA A O 1
ATOM 747 N N . ARG A 1 103 ? 7.131 -6.336 -2.845 1.00 98.88 103 ARG A N 1
ATOM 748 C CA . ARG A 1 103 ? 7.126 -6.110 -4.294 1.00 98.88 103 ARG A CA 1
ATOM 749 C C . ARG A 1 103 ? 6.902 -7.436 -4.998 1.00 98.88 103 ARG A C 1
ATOM 751 O O . ARG A 1 103 ? 7.472 -8.446 -4.607 1.00 98.88 103 ARG A O 1
ATOM 758 N N . SER A 1 104 ? 6.111 -7.454 -6.058 1.00 98.75 104 SER A N 1
ATOM 759 C CA . SER A 1 104 ? 5.955 -8.640 -6.898 1.00 98.75 104 SER A CA 1
ATOM 760 C C . SER A 1 104 ? 5.846 -8.251 -8.369 1.00 98.75 104 SER A C 1
ATOM 762 O O . SER A 1 104 ? 5.963 -7.079 -8.723 1.00 98.75 104 SER A O 1
ATOM 764 N N . TYR A 1 105 ? 5.689 -9.236 -9.244 1.00 98.81 105 TYR A N 1
ATOM 765 C CA . TYR A 1 105 ? 5.754 -9.061 -10.686 1.00 98.81 105 TYR A CA 1
ATOM 766 C C . TYR A 1 105 ? 4.532 -9.663 -11.367 1.00 98.81 105 TYR A C 1
ATOM 768 O O . TYR A 1 105 ? 4.192 -10.821 -11.136 1.00 98.81 105 TYR A O 1
ATOM 776 N N . ALA A 1 106 ? 3.891 -8.883 -12.239 1.00 98.69 106 ALA A N 1
ATOM 777 C CA . ALA A 1 106 ? 2.633 -9.257 -12.881 1.00 98.69 106 ALA A CA 1
ATOM 778 C C . ALA A 1 106 ? 2.711 -10.551 -13.710 1.00 98.69 106 ALA A C 1
ATOM 780 O O . ALA A 1 106 ? 1.724 -11.281 -13.782 1.00 98.69 106 ALA A O 1
ATOM 781 N N . TYR A 1 107 ? 3.868 -10.861 -14.311 1.00 98.50 107 TYR A N 1
ATOM 782 C CA . TYR A 1 107 ? 4.039 -12.090 -15.098 1.00 98.50 107 TYR A CA 1
ATOM 783 C C . TYR A 1 107 ? 4.488 -13.311 -14.273 1.00 98.50 107 TYR A C 1
ATOM 785 O O . TYR A 1 107 ? 4.406 -14.425 -14.785 1.00 98.50 107 TYR A O 1
ATOM 793 N N . ASP A 1 108 ? 4.874 -13.157 -12.998 1.00 98.38 108 ASP A N 1
ATOM 794 C CA . ASP A 1 108 ? 4.992 -14.283 -12.053 1.00 98.38 108 ASP A CA 1
ATOM 795 C C . ASP A 1 108 ? 3.713 -14.374 -11.208 1.00 98.38 108 ASP A C 1
ATOM 797 O O . ASP A 1 108 ? 3.658 -14.011 -10.030 1.00 98.38 108 ASP A O 1
ATOM 801 N N . THR A 1 109 ? 2.637 -14.837 -11.846 1.00 98.31 109 THR A N 1
ATOM 802 C CA . THR A 1 109 ? 1.284 -14.848 -11.265 1.00 98.31 109 THR A CA 1
ATOM 803 C C . THR A 1 109 ? 1.173 -15.712 -10.012 1.00 98.31 109 THR A C 1
ATOM 805 O O . THR A 1 109 ? 0.395 -15.394 -9.113 1.00 98.31 109 THR A O 1
ATOM 808 N N . ARG A 1 110 ? 1.959 -16.793 -9.915 1.00 98.50 110 ARG A N 1
ATOM 809 C CA . ARG A 1 110 ? 1.978 -17.661 -8.730 1.00 98.50 110 ARG A CA 1
ATOM 810 C C . ARG A 1 110 ? 2.578 -16.928 -7.541 1.00 98.50 110 ARG A C 1
ATOM 812 O O . ARG A 1 110 ? 1.961 -16.928 -6.478 1.00 98.50 110 ARG A O 1
ATOM 819 N N . HIS A 1 111 ? 3.724 -16.281 -7.739 1.00 98.69 111 HIS A N 1
ATOM 820 C CA . HIS A 1 111 ? 4.362 -15.475 -6.707 1.00 98.69 111 HIS A CA 1
ATOM 821 C C . HIS A 1 111 ? 3.483 -14.285 -6.304 1.00 98.69 111 HIS A C 1
ATOM 823 O O . HIS A 1 111 ? 3.209 -14.095 -5.123 1.00 98.69 111 HIS A O 1
ATOM 829 N N . LEU A 1 112 ? 2.952 -13.530 -7.272 1.00 98.88 112 LEU A N 1
ATOM 830 C CA . LEU A 1 112 ? 2.050 -12.403 -7.013 1.00 98.88 112 LEU A CA 1
ATOM 831 C C . LEU A 1 112 ? 0.821 -12.806 -6.196 1.00 98.88 112 LEU A C 1
ATOM 833 O O . LEU A 1 112 ? 0.492 -12.134 -5.223 1.00 98.88 112 LEU A O 1
ATOM 837 N N . LYS A 1 113 ? 0.175 -13.919 -6.544 1.00 98.81 113 LYS A N 1
ATOM 838 C CA . LYS A 1 113 ? -0.976 -14.443 -5.803 1.00 98.81 113 LYS A CA 1
ATOM 839 C C . LYS A 1 113 ? -0.620 -14.752 -4.344 1.00 98.81 113 LYS A C 1
ATOM 841 O O . LYS A 1 113 ? -1.400 -14.419 -3.457 1.00 98.81 113 LYS A O 1
ATOM 846 N N . GLU A 1 114 ? 0.523 -15.384 -4.077 1.00 98.81 114 GLU A N 1
ATOM 847 C CA . GLU A 1 114 ? 0.933 -15.683 -2.696 1.00 98.81 114 GLU A CA 1
ATOM 848 C C . GLU A 1 114 ? 1.299 -14.414 -1.911 1.00 98.81 114 GLU A C 1
ATOM 850 O O . GLU A 1 114 ? 0.874 -14.278 -0.765 1.00 98.81 114 GLU A O 1
ATOM 855 N N . VAL A 1 115 ? 1.967 -13.439 -2.537 1.00 98.88 115 VAL A N 1
ATOM 856 C CA . VAL A 1 115 ? 2.259 -12.136 -1.912 1.00 98.88 115 VAL A CA 1
ATOM 857 C C . VAL A 1 115 ? 0.975 -11.370 -1.577 1.00 98.88 115 VAL A C 1
ATOM 859 O O . VAL A 1 115 ? 0.855 -10.848 -0.473 1.00 98.88 115 VAL A O 1
ATOM 862 N N . ILE A 1 116 ? -0.014 -11.334 -2.479 1.00 98.88 116 ILE A N 1
ATOM 863 C CA . ILE A 1 116 ? -1.309 -10.681 -2.215 1.00 98.88 116 ILE A CA 1
ATOM 864 C C . ILE A 1 116 ? -2.047 -11.380 -1.068 1.00 98.88 116 ILE A C 1
ATOM 866 O O . ILE A 1 116 ? -2.586 -10.710 -0.194 1.00 98.88 116 ILE A O 1
ATOM 870 N N . LYS A 1 117 ? -2.049 -12.720 -1.026 1.00 98.88 117 LYS A N 1
ATOM 871 C CA . LYS A 1 117 ? -2.646 -13.467 0.093 1.00 98.88 117 LYS A CA 1
ATOM 872 C C . LYS A 1 117 ? -1.967 -13.144 1.423 1.00 98.88 117 LYS A C 1
ATOM 874 O O . LYS A 1 117 ? -2.658 -13.061 2.431 1.00 98.88 117 LYS A O 1
ATOM 879 N N . ALA A 1 118 ? -0.641 -13.006 1.436 1.00 98.88 118 ALA A N 1
ATOM 880 C CA . ALA A 1 118 ? 0.099 -12.616 2.632 1.00 98.88 118 ALA A CA 1
ATOM 881 C C . ALA A 1 118 ? -0.246 -11.182 3.063 1.00 98.88 118 ALA A C 1
ATOM 883 O O . ALA A 1 118 ? -0.496 -10.966 4.240 1.00 98.88 118 ALA A O 1
ATOM 884 N N . ALA A 1 119 ? -0.348 -10.247 2.114 1.00 98.94 119 ALA A N 1
ATOM 885 C CA . ALA A 1 119 ? -0.737 -8.862 2.377 1.00 98.94 119 ALA A CA 1
ATOM 886 C C . ALA A 1 119 ? -2.150 -8.746 2.973 1.00 98.94 119 ALA A C 1
ATOM 888 O O . ALA A 1 119 ? -2.332 -8.037 3.950 1.00 98.94 119 ALA A O 1
ATOM 889 N N . ILE A 1 120 ? -3.121 -9.488 2.430 1.00 98.88 120 ILE A N 1
ATOM 890 C CA . ILE A 1 120 ? -4.508 -9.516 2.931 1.00 98.88 120 ILE A CA 1
ATOM 891 C C . ILE A 1 120 ? -4.591 -10.108 4.342 1.00 98.88 120 ILE A C 1
ATOM 893 O O . ILE A 1 120 ? -5.405 -9.691 5.150 1.00 98.88 120 ILE A O 1
ATOM 897 N N . ARG A 1 121 ? -3.763 -11.111 4.647 1.00 98.81 121 ARG A N 1
ATOM 898 C CA . ARG A 1 121 ? -3.752 -11.754 5.971 1.00 98.81 121 ARG A CA 1
ATOM 899 C C . ARG A 1 121 ? -2.974 -10.970 7.019 1.00 98.81 121 ARG A C 1
ATOM 901 O O . ARG A 1 121 ? -3.096 -11.295 8.196 1.00 98.81 121 ARG A O 1
ATOM 908 N N . HIS A 1 122 ? -2.133 -10.034 6.591 1.00 98.88 122 HIS A N 1
ATOM 909 C CA . HIS A 1 122 ? -1.325 -9.230 7.491 1.00 98.88 122 HIS A CA 1
ATOM 910 C C . HIS A 1 122 ? -2.228 -8.308 8.295 1.00 98.88 122 HIS A C 1
ATOM 912 O O . HIS A 1 122 ? -3.022 -7.568 7.726 1.00 98.88 122 HIS A O 1
ATOM 918 N N . LYS A 1 123 ? -2.051 -8.309 9.613 1.00 98.56 123 LYS A N 1
ATOM 919 C CA . LYS A 1 123 ? -2.802 -7.428 10.503 1.00 98.56 123 LYS A CA 1
ATOM 920 C C . LYS A 1 123 ? -2.246 -6.001 10.451 1.00 98.56 123 LYS A C 1
ATOM 922 O O . LYS A 1 123 ? -1.268 -5.675 11.132 1.00 98.56 123 LYS A O 1
ATOM 927 N N . GLY A 1 124 ? -2.893 -5.132 9.679 1.00 98.75 124 GLY A N 1
ATOM 928 C CA . GLY A 1 124 ? -2.514 -3.726 9.514 1.00 98.75 124 GLY A CA 1
ATOM 929 C C . GLY A 1 124 ? -2.355 -3.307 8.056 1.00 98.75 124 GLY A C 1
ATOM 930 O O . GLY A 1 124 ? -2.841 -3.956 7.136 1.00 98.75 124 GLY A O 1
ATOM 931 N N . LEU A 1 125 ? -1.682 -2.180 7.829 1.00 98.94 125 LEU A N 1
ATOM 932 C CA . LEU A 1 125 ? -1.576 -1.618 6.488 1.00 98.94 125 LEU A CA 1
ATOM 933 C C . LEU A 1 125 ? -0.494 -2.325 5.667 1.00 98.94 125 LEU A C 1
ATOM 935 O O . LEU A 1 125 ? 0.704 -2.207 5.958 1.00 98.94 125 LEU A O 1
ATOM 939 N N . ALA A 1 126 ? -0.923 -2.968 4.584 1.00 98.94 126 ALA A N 1
ATOM 940 C CA . ALA A 1 126 ? -0.053 -3.679 3.660 1.00 98.94 126 ALA A CA 1
ATOM 941 C C . ALA A 1 126 ? 0.103 -2.955 2.317 1.00 98.94 126 ALA A C 1
ATOM 943 O O . ALA A 1 126 ? -0.870 -2.481 1.730 1.00 98.94 126 ALA A O 1
ATOM 944 N N . LEU A 1 127 ? 1.329 -2.914 1.790 1.00 98.94 127 LEU A N 1
ATOM 945 C CA . LEU A 1 127 ? 1.629 -2.507 0.416 1.00 98.94 127 LEU A CA 1
ATOM 946 C C . LEU A 1 127 ? 2.162 -3.684 -0.401 1.00 98.94 127 LEU A C 1
ATOM 948 O O . LEU A 1 127 ? 3.126 -4.338 -0.002 1.00 98.94 127 LEU A O 1
ATOM 952 N N . VAL A 1 128 ? 1.616 -3.852 -1.604 1.00 98.94 128 VAL A N 1
ATOM 953 C CA . VAL A 1 128 ? 2.191 -4.672 -2.674 1.00 98.94 128 VAL A CA 1
ATOM 954 C C . VAL A 1 128 ? 2.494 -3.782 -3.883 1.00 98.94 128 VAL A C 1
ATOM 956 O O . VAL A 1 128 ? 1.589 -3.378 -4.612 1.00 98.94 128 VAL A O 1
ATOM 959 N N . ASP A 1 129 ? 3.774 -3.481 -4.105 1.00 98.94 129 ASP A N 1
ATOM 960 C CA . ASP A 1 129 ? 4.284 -2.844 -5.327 1.00 98.94 129 ASP A CA 1
ATOM 961 C C . ASP A 1 129 ? 4.337 -3.882 -6.456 1.00 98.94 129 ASP A C 1
ATOM 963 O O . ASP A 1 129 ? 5.171 -4.788 -6.446 1.00 98.94 129 ASP A O 1
ATOM 967 N N . VAL A 1 130 ? 3.419 -3.805 -7.416 1.00 98.94 130 VAL A N 1
ATOM 968 C CA . VAL A 1 130 ? 3.359 -4.745 -8.538 1.00 98.94 130 VAL A CA 1
ATOM 969 C C . VAL A 1 130 ? 4.075 -4.134 -9.730 1.00 98.94 130 VAL A C 1
ATOM 971 O O . VAL A 1 130 ? 3.532 -3.264 -10.410 1.00 98.94 130 VAL A O 1
ATOM 974 N N . LEU A 1 131 ? 5.274 -4.636 -10.026 1.00 98.88 131 LEU A N 1
ATOM 975 C CA . LEU A 1 131 ? 5.957 -4.357 -11.285 1.00 98.88 131 LEU A CA 1
ATOM 976 C C . LEU A 1 131 ? 5.099 -4.917 -12.428 1.00 98.88 131 LEU A C 1
ATOM 978 O O . LEU A 1 131 ? 4.908 -6.133 -12.531 1.00 98.88 131 LEU A O 1
ATOM 982 N N . GLN A 1 132 ? 4.561 -4.045 -13.278 1.00 98.25 132 GLN A N 1
ATOM 983 C CA . GLN A 1 132 ? 3.637 -4.438 -14.341 1.00 98.25 132 GLN A CA 1
ATOM 984 C C . GLN A 1 132 ? 3.959 -3.739 -15.671 1.00 98.25 132 GLN A C 1
ATOM 986 O O . GLN A 1 132 ? 3.776 -2.531 -15.808 1.00 98.25 132 GLN A O 1
ATOM 991 N N . PRO A 1 133 ? 4.426 -4.471 -16.695 1.00 98.44 133 PRO A N 1
ATOM 992 C CA . PRO A 1 133 ? 4.727 -3.876 -17.996 1.00 98.44 133 PRO A CA 1
ATOM 993 C C . PRO A 1 133 ? 3.512 -3.224 -18.674 1.00 98.44 133 PRO A C 1
ATOM 995 O O . PRO A 1 133 ? 2.427 -3.802 -18.718 1.00 98.44 133 PRO A O 1
ATOM 998 N N . CYS A 1 134 ? 3.716 -2.051 -19.285 1.00 98.38 134 CYS A N 1
ATOM 999 C CA . CYS A 1 134 ? 2.729 -1.375 -20.133 1.00 98.38 134 CYS A CA 1
ATOM 1000 C C . CYS A 1 134 ? 3.199 -1.382 -21.600 1.00 98.38 134 CYS A C 1
ATOM 1002 O O . CYS A 1 134 ? 3.836 -0.419 -22.042 1.00 98.38 134 CYS A O 1
ATOM 1004 N N . PRO A 1 135 ? 2.876 -2.427 -22.388 1.00 97.25 135 PRO A N 1
ATOM 1005 C CA . PRO A 1 135 ? 3.410 -2.591 -23.745 1.00 97.25 135 PRO A CA 1
ATOM 1006 C C . PRO A 1 135 ? 3.017 -1.446 -24.693 1.00 97.25 135 PRO A C 1
ATOM 1008 O O . PRO A 1 135 ? 3.731 -1.136 -25.650 1.00 97.25 135 PRO A O 1
ATOM 1011 N N . THR A 1 136 ? 1.900 -0.766 -24.422 1.00 98.25 136 THR A N 1
ATOM 1012 C CA . THR A 1 136 ? 1.403 0.342 -25.245 1.00 98.25 136 THR A CA 1
ATOM 1013 C C .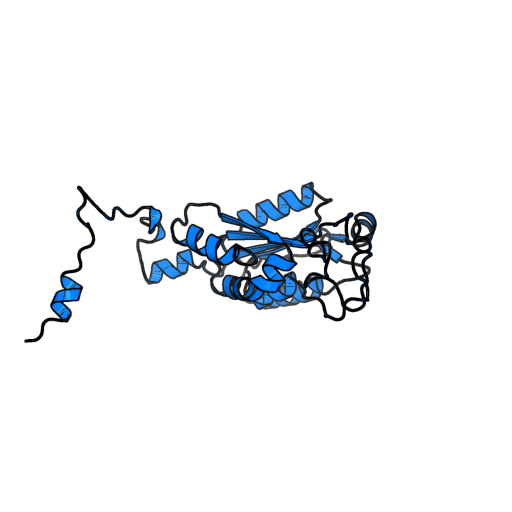 THR A 1 136 ? 2.256 1.603 -25.141 1.00 98.25 136 THR A C 1
ATOM 1015 O O . THR A 1 136 ? 2.379 2.298 -26.147 1.00 98.25 136 THR A O 1
ATOM 1018 N N . TYR A 1 137 ? 2.884 1.890 -23.993 1.00 98.38 137 TYR A N 1
ATOM 1019 C CA . TYR A 1 137 ? 3.526 3.194 -23.740 1.00 98.38 137 TYR A CA 1
ATOM 1020 C C . TYR A 1 137 ? 4.922 3.128 -23.112 1.00 98.38 137 TYR A C 1
ATOM 1022 O O . TYR A 1 137 ? 5.730 4.006 -23.403 1.00 98.38 137 TYR A O 1
ATOM 1030 N N . ASN A 1 138 ? 5.220 2.117 -22.288 1.00 98.19 138 ASN A N 1
ATOM 1031 C CA . ASN A 1 138 ? 6.543 1.907 -21.701 1.00 98.19 138 ASN A CA 1
ATOM 1032 C C . ASN A 1 138 ? 7.225 0.716 -22.385 1.00 98.19 138 ASN A C 1
ATOM 1034 O O . ASN A 1 138 ? 7.059 -0.438 -22.000 1.00 98.19 138 ASN A O 1
ATOM 1038 N N . ASP A 1 139 ? 7.978 1.022 -23.435 1.00 97.94 139 ASP A N 1
ATOM 1039 C CA . ASP A 1 139 ? 8.773 0.094 -24.243 1.00 97.94 139 ASP A CA 1
ATOM 1040 C C . ASP A 1 139 ? 10.157 -0.215 -23.648 1.00 97.94 139 ASP A C 1
ATOM 1042 O O . ASP A 1 139 ? 10.933 -0.947 -24.254 1.00 97.94 139 ASP A O 1
ATOM 1046 N N . ILE A 1 140 ? 10.466 0.318 -22.463 1.00 97.75 140 ILE A N 1
ATOM 1047 C CA . ILE A 1 140 ? 11.751 0.115 -21.784 1.00 97.75 140 ILE A CA 1
ATOM 1048 C C . ILE A 1 140 ? 11.614 -0.967 -20.716 1.00 97.75 140 ILE A C 1
ATOM 1050 O O . ILE A 1 140 ? 12.328 -1.969 -20.743 1.00 97.75 140 ILE A O 1
ATOM 1054 N N . ASN A 1 141 ? 10.678 -0.793 -19.780 1.00 97.75 141 ASN A N 1
ATOM 1055 C CA . ASN A 1 141 ? 10.429 -1.758 -18.710 1.00 97.75 141 ASN A CA 1
ATOM 1056 C C . ASN A 1 141 ? 9.472 -2.862 -19.192 1.00 97.75 141 ASN A C 1
ATOM 1058 O O . ASN A 1 141 ? 8.342 -2.993 -18.719 1.00 97.75 141 ASN A O 1
ATOM 1062 N N . THR A 1 142 ? 9.921 -3.626 -20.189 1.00 98.31 142 THR A N 1
ATOM 1063 C CA . THR A 1 142 ? 9.150 -4.716 -20.800 1.00 98.31 142 THR A CA 1
ATOM 1064 C C . THR A 1 142 ? 9.180 -5.987 -19.957 1.00 98.31 142 THR A C 1
ATOM 1066 O O . THR A 1 142 ? 9.908 -6.094 -18.965 1.00 98.31 142 THR A O 1
ATOM 1069 N N . LYS A 1 143 ? 8.412 -6.991 -20.390 1.00 98.06 143 LYS A N 1
ATOM 1070 C CA . LYS A 1 143 ? 8.429 -8.323 -19.791 1.00 98.06 143 LYS A CA 1
ATOM 1071 C C . LYS A 1 143 ? 9.847 -8.910 -19.753 1.00 98.06 143 LYS A C 1
ATOM 1073 O O . LYS A 1 143 ? 10.339 -9.295 -18.695 1.00 98.06 143 LYS A O 1
ATOM 1078 N N . GLU A 1 144 ? 10.527 -8.904 -20.894 1.00 97.94 144 GLU A N 1
ATOM 1079 C CA . GLU A 1 144 ? 11.875 -9.455 -21.068 1.00 97.94 144 GLU A CA 1
ATOM 1080 C C . GLU A 1 144 ? 12.912 -8.665 -20.264 1.00 97.94 144 GLU A C 1
ATOM 1082 O O . GLU A 1 144 ? 13.927 -9.214 -19.829 1.00 97.94 144 GLU A O 1
ATOM 1087 N N . TRP A 1 145 ? 12.679 -7.361 -20.073 1.00 98.12 145 TRP A N 1
ATOM 1088 C CA . TRP A 1 145 ? 13.546 -6.519 -19.261 1.00 98.12 145 TRP A CA 1
ATOM 1089 C C . TRP A 1 145 ? 13.508 -6.948 -17.792 1.00 98.12 145 TRP A C 1
ATOM 1091 O O . TRP A 1 145 ? 14.572 -7.150 -17.201 1.00 98.12 145 TRP A O 1
ATOM 1101 N N . TYR A 1 146 ? 12.310 -7.138 -17.229 1.00 98.38 146 TYR A N 1
ATOM 1102 C CA . TYR A 1 146 ? 12.132 -7.569 -15.842 1.00 98.38 146 TYR A CA 1
ATOM 1103 C C . TYR A 1 146 ? 12.579 -9.013 -15.605 1.00 98.38 146 TYR A C 1
ATOM 1105 O O . TYR A 1 146 ? 13.291 -9.262 -14.635 1.00 98.38 146 TYR A O 1
ATOM 1113 N N . GLU A 1 147 ? 12.236 -9.955 -16.488 1.00 97.31 147 GLU A N 1
ATOM 1114 C CA . GLU A 1 147 ? 12.573 -11.381 -16.316 1.00 97.31 147 GLU A CA 1
ATOM 1115 C C . GLU A 1 147 ? 14.081 -11.630 -16.169 1.00 97.31 147 GLU A C 1
ATOM 1117 O O . GLU A 1 147 ? 14.499 -12.513 -15.427 1.00 97.31 147 GLU A O 1
ATOM 1122 N N . LYS A 1 148 ? 14.919 -10.805 -16.805 1.00 97.75 148 LYS A N 1
ATOM 1123 C CA . LYS A 1 148 ? 16.385 -10.895 -16.682 1.00 97.75 148 LYS A CA 1
ATOM 1124 C C . LYS A 1 148 ? 16.915 -10.387 -15.330 1.00 97.75 148 LYS A C 1
ATOM 1126 O O . LYS A 1 148 ? 18.003 -10.778 -14.901 1.00 97.75 148 LYS A O 1
ATOM 1131 N N . ARG A 1 149 ? 16.165 -9.513 -14.656 1.00 98.19 149 ARG A N 1
ATOM 1132 C CA . ARG A 1 149 ? 16.633 -8.686 -13.525 1.00 98.19 149 ARG A CA 1
ATOM 1133 C C . ARG A 1 149 ? 16.021 -9.069 -12.187 1.00 98.19 149 ARG A C 1
ATOM 1135 O O . ARG A 1 149 ? 16.634 -8.823 -11.152 1.00 98.19 149 ARG A O 1
ATOM 1142 N N . ILE A 1 150 ? 14.832 -9.664 -12.196 1.00 97.88 150 ILE A N 1
ATOM 1143 C CA . ILE A 1 150 ? 14.128 -10.023 -10.967 1.00 97.88 150 ILE A CA 1
ATOM 1144 C C . ILE A 1 150 ? 14.904 -11.091 -10.190 1.00 97.88 150 ILE A C 1
ATOM 1146 O O . ILE A 1 150 ? 15.399 -12.061 -10.767 1.00 97.88 150 ILE A O 1
ATOM 1150 N N . ARG A 1 151 ? 15.002 -10.907 -8.874 1.00 97.81 151 ARG A N 1
ATOM 1151 C CA . ARG A 1 151 ? 15.514 -11.882 -7.904 1.00 97.81 151 ARG A CA 1
ATOM 1152 C C . ARG A 1 151 ? 14.532 -11.981 -6.743 1.00 97.81 151 ARG A C 1
ATOM 1154 O O . ARG A 1 151 ? 14.010 -10.960 -6.306 1.00 97.81 151 ARG A O 1
ATOM 1161 N N . LYS A 1 152 ? 14.250 -13.192 -6.272 1.00 97.88 152 LYS A N 1
ATOM 1162 C CA . LYS A 1 152 ? 13.333 -13.418 -5.151 1.00 97.88 152 LYS A CA 1
ATOM 1163 C C . LYS A 1 152 ? 14.099 -13.300 -3.845 1.00 97.88 152 LYS A C 1
ATOM 1165 O O . LYS A 1 152 ? 15.176 -13.872 -3.714 1.00 97.88 152 LYS A O 1
ATOM 1170 N N . LEU A 1 153 ? 13.560 -12.548 -2.894 1.00 97.62 153 LEU A N 1
ATOM 1171 C CA . LEU A 1 153 ? 14.133 -12.451 -1.553 1.00 97.62 153 LEU A CA 1
ATOM 1172 C C . LEU A 1 153 ? 14.063 -13.794 -0.826 1.00 97.62 153 LEU A C 1
ATOM 1174 O O . LEU A 1 153 ? 14.932 -14.083 -0.019 1.00 97.62 153 LEU A O 1
ATOM 1178 N N . GLU A 1 154 ? 13.075 -14.625 -1.146 1.00 93.31 154 GLU A N 1
ATOM 1179 C CA . GLU A 1 154 ? 12.886 -15.968 -0.595 1.00 93.31 154 GLU A CA 1
ATOM 1180 C C . GLU A 1 154 ? 14.051 -16.920 -0.917 1.00 93.31 154 GLU A C 1
ATOM 1182 O O . GLU A 1 154 ? 14.279 -17.874 -0.175 1.00 93.31 154 GLU A O 1
ATOM 1187 N N . ASP A 1 155 ? 14.786 -16.656 -2.002 1.00 91.94 155 ASP A N 1
ATOM 1188 C CA . ASP A 1 155 ? 15.970 -17.430 -2.398 1.00 91.94 155 ASP A CA 1
ATOM 1189 C C . ASP A 1 155 ? 17.247 -16.930 -1.692 1.00 91.94 155 ASP A C 1
ATOM 1191 O O . ASP A 1 155 ? 18.273 -17.614 -1.663 1.00 91.94 155 ASP A O 1
ATOM 1195 N N . GLU A 1 156 ? 17.191 -15.737 -1.100 1.00 87.12 156 GLU A N 1
ATOM 1196 C CA . GLU A 1 156 ? 18.222 -15.203 -0.220 1.00 87.12 156 GLU A CA 1
ATOM 1197 C C . GLU A 1 156 ? 17.932 -15.673 1.215 1.00 87.12 156 GLU A C 1
ATOM 1199 O O . GLU A 1 156 ? 16.797 -15.982 1.568 1.00 87.12 156 GLU A O 1
ATOM 1204 N N . LYS A 1 157 ? 18.933 -15.712 2.104 1.00 90.12 157 LYS A N 1
ATOM 1205 C CA . LYS A 1 157 ? 18.703 -15.956 3.546 1.00 90.12 157 LYS A CA 1
ATOM 1206 C C . LYS A 1 157 ? 18.015 -14.740 4.193 1.00 90.12 157 LYS A C 1
ATOM 1208 O O . LYS A 1 157 ? 18.608 -14.036 5.012 1.00 90.12 157 LYS A O 1
ATOM 1213 N N . TRP A 1 158 ? 16.791 -14.455 3.767 1.00 96.88 158 TRP A N 1
ATOM 1214 C CA . TRP A 1 158 ? 16.013 -13.272 4.086 1.00 96.88 158 TRP A CA 1
ATOM 1215 C C . TRP A 1 158 ? 14.892 -13.613 5.063 1.00 96.88 158 TRP A C 1
ATOM 1217 O O . TRP A 1 158 ? 14.105 -14.527 4.836 1.00 96.88 158 TRP A O 1
ATOM 1227 N N . ASP A 1 159 ? 14.808 -12.852 6.151 1.00 97.50 159 ASP A N 1
ATOM 1228 C CA . ASP A 1 159 ? 13.726 -12.960 7.126 1.00 97.50 159 ASP A CA 1
ATOM 1229 C C . ASP A 1 159 ? 13.080 -11.577 7.304 1.00 97.50 159 ASP A C 1
ATOM 1231 O O . ASP A 1 159 ? 13.643 -10.738 8.018 1.00 97.50 159 ASP A O 1
ATOM 1235 N N . PRO A 1 160 ? 11.921 -11.316 6.672 1.00 97.88 160 PRO A N 1
AT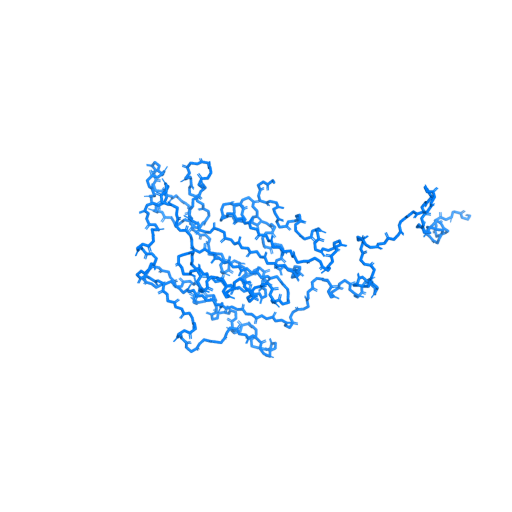OM 1236 C CA . PRO A 1 160 ? 11.262 -10.014 6.730 1.00 97.88 160 PRO A CA 1
ATOM 1237 C C . PRO A 1 160 ? 10.420 -9.810 7.993 1.00 97.88 160 PRO A C 1
ATOM 1239 O O . PRO A 1 160 ? 9.979 -8.688 8.246 1.00 97.88 160 PRO A O 1
ATOM 1242 N N . VAL A 1 161 ? 10.161 -10.872 8.764 1.00 98.56 161 VAL A N 1
ATOM 1243 C CA . VAL A 1 161 ? 9.161 -10.863 9.837 1.00 98.56 161 VAL A CA 1
ATOM 1244 C C . VAL A 1 161 ? 9.785 -10.379 11.139 1.00 98.56 161 VAL A C 1
ATOM 1246 O O . VAL A 1 161 ? 10.759 -10.961 11.612 1.00 98.56 161 VAL A O 1
ATOM 1249 N N . VAL A 1 162 ? 9.211 -9.337 11.732 1.00 98.69 162 VAL A N 1
ATOM 1250 C CA . VAL A 1 162 ? 9.538 -8.857 13.078 1.00 98.69 162 VAL A CA 1
ATOM 1251 C C . VAL A 1 162 ? 8.864 -9.775 14.103 1.00 98.69 162 VAL A C 1
ATOM 1253 O O . VAL A 1 162 ? 7.651 -9.751 14.291 1.00 98.69 162 VAL A O 1
ATOM 1256 N N . LYS A 1 163 ? 9.667 -10.600 14.761 1.00 98.19 163 LYS A N 1
ATOM 1257 C CA . LYS A 1 163 ? 9.345 -11.503 15.869 1.00 98.19 163 LYS A CA 1
ATOM 1258 C C . LYS A 1 163 ? 9.518 -10.812 17.224 1.00 98.19 163 LYS A C 1
ATOM 1260 O O . LYS A 1 163 ? 8.710 -11.060 18.112 1.00 98.19 163 LYS A O 1
ATOM 1265 N N . ASP A 1 164 ? 10.510 -9.931 17.363 1.00 97.62 164 ASP A N 1
ATOM 1266 C CA . ASP A 1 164 ? 10.725 -9.082 18.548 1.00 97.62 164 ASP A CA 1
ATOM 1267 C C . ASP A 1 164 ? 10.691 -7.595 18.144 1.00 97.62 164 ASP A C 1
ATOM 1269 O O . ASP A 1 164 ? 11.431 -7.201 17.242 1.00 97.62 164 ASP A O 1
ATOM 1273 N N . PRO A 1 165 ? 9.897 -6.726 18.800 1.00 97.56 165 PRO A N 1
ATOM 1274 C CA . PRO A 1 165 ? 9.863 -5.292 18.501 1.00 97.56 165 PRO A CA 1
ATOM 1275 C C . PRO A 1 165 ? 11.233 -4.595 18.432 1.00 97.56 165 PRO A C 1
ATOM 1277 O O . PRO A 1 165 ? 11.372 -3.603 17.718 1.00 97.56 165 PRO A O 1
ATOM 1280 N N . LYS A 1 166 ? 12.257 -5.101 19.132 1.00 97.94 166 LYS A N 1
ATOM 1281 C CA . LYS A 1 166 ? 13.622 -4.548 19.123 1.00 97.94 166 LYS A CA 1
ATOM 1282 C C . LYS A 1 166 ? 14.339 -4.699 17.781 1.00 97.94 166 LYS A C 1
ATOM 1284 O O . LYS A 1 166 ? 15.242 -3.918 17.502 1.00 97.94 166 LYS A O 1
ATOM 1289 N N . GLU A 1 167 ? 13.953 -5.662 16.946 1.00 97.44 167 GLU A N 1
ATOM 1290 C CA . GLU A 1 167 ? 14.573 -5.872 15.627 1.00 97.44 167 GLU A CA 1
ATOM 1291 C C . GLU A 1 167 ? 13.882 -5.069 14.508 1.00 97.44 167 GLU A C 1
ATOM 1293 O O . GLU A 1 167 ? 14.316 -5.089 13.354 1.00 97.44 167 GLU A O 1
ATOM 1298 N N . ALA A 1 168 ? 12.798 -4.351 14.833 1.00 98.06 168 ALA A N 1
ATOM 1299 C CA . ALA A 1 168 ? 11.953 -3.678 13.854 1.00 98.06 168 ALA A CA 1
ATOM 1300 C C . ALA A 1 168 ? 12.716 -2.656 13.000 1.00 98.06 168 ALA A C 1
ATOM 1302 O O . ALA A 1 168 ? 12.494 -2.598 11.788 1.00 98.06 168 ALA A O 1
ATOM 1303 N N . ASP A 1 169 ? 13.605 -1.871 13.611 1.00 97.81 169 ASP A N 1
ATOM 1304 C CA . ASP A 1 169 ? 14.380 -0.852 12.901 1.00 97.81 169 ASP A CA 1
ATOM 1305 C C . ASP A 1 169 ? 15.485 -1.476 12.044 1.00 97.81 169 ASP A C 1
ATOM 1307 O O . ASP A 1 169 ? 15.627 -1.112 10.878 1.00 97.81 169 ASP A O 1
ATOM 1311 N N . GLU A 1 170 ? 16.203 -2.479 12.562 1.00 98.06 170 GLU A N 1
ATOM 1312 C CA . GLU A 1 170 ? 17.228 -3.202 11.797 1.00 98.06 170 GLU A CA 1
ATOM 1313 C C . GLU A 1 170 ? 16.633 -3.831 10.529 1.00 98.06 170 GLU A C 1
ATOM 1315 O O . GLU A 1 170 ? 17.124 -3.597 9.419 1.00 98.06 170 GLU A O 1
ATOM 1320 N N . LYS A 1 171 ? 15.528 -4.580 10.666 1.00 98.44 171 LYS A N 1
ATOM 1321 C CA . LYS A 1 171 ? 14.851 -5.205 9.521 1.00 98.44 171 LYS A CA 1
ATOM 1322 C C . LYS A 1 171 ? 14.342 -4.167 8.527 1.00 98.44 171 LYS A C 1
ATOM 1324 O O . LYS A 1 171 ? 14.464 -4.372 7.321 1.00 98.44 171 LYS A O 1
ATOM 1329 N N . LYS A 1 172 ? 13.830 -3.029 9.006 1.00 98.38 172 LYS A N 1
ATOM 1330 C CA . LYS A 1 172 ? 13.376 -1.927 8.147 1.00 98.38 172 LYS A CA 1
ATOM 1331 C C . LYS A 1 172 ? 14.527 -1.311 7.347 1.00 98.38 172 LYS A C 1
ATOM 1333 O O . LYS A 1 172 ? 14.365 -1.085 6.150 1.00 98.38 172 LYS A O 1
ATOM 1338 N N . PHE A 1 173 ? 15.690 -1.077 7.955 1.00 98.12 173 PHE A N 1
ATOM 1339 C CA . PHE A 1 173 ? 16.851 -0.536 7.238 1.00 98.12 173 PHE A CA 1
ATOM 1340 C C . PHE A 1 173 ? 17.394 -1.513 6.196 1.00 98.12 173 PHE A C 1
ATOM 1342 O O . PHE A 1 173 ? 17.630 -1.118 5.054 1.00 98.12 173 PHE A O 1
ATOM 1349 N N . ARG A 1 174 ? 17.501 -2.802 6.537 1.00 98.00 174 ARG A N 1
ATOM 1350 C CA . ARG A 1 174 ? 17.881 -3.847 5.574 1.00 98.00 174 ARG A CA 1
ATOM 1351 C C . ARG A 1 174 ? 16.884 -3.937 4.418 1.00 98.00 174 ARG A C 1
ATOM 1353 O O . ARG A 1 174 ? 17.281 -4.101 3.265 1.00 98.00 174 ARG A O 1
ATOM 1360 N N . ALA A 1 175 ? 15.589 -3.806 4.706 1.00 98.50 175 ALA A N 1
ATOM 1361 C CA . ALA A 1 175 ? 14.544 -3.773 3.689 1.00 98.50 175 ALA A CA 1
ATOM 1362 C C . ALA A 1 175 ? 14.715 -2.575 2.741 1.00 98.50 175 ALA A C 1
ATOM 1364 O O . ALA A 1 175 ? 14.598 -2.738 1.528 1.00 98.50 175 ALA A O 1
ATOM 1365 N N . MET A 1 176 ? 15.045 -1.388 3.266 1.00 98.44 176 MET A N 1
ATOM 1366 C CA . MET A 1 176 ? 15.340 -0.206 2.447 1.00 98.44 176 MET A CA 1
ATOM 1367 C C . MET A 1 176 ? 16.585 -0.397 1.574 1.00 98.44 176 MET A C 1
ATOM 1369 O O . MET A 1 176 ? 16.570 -0.007 0.409 1.00 98.44 176 MET A O 1
ATOM 1373 N N . GLU A 1 177 ? 17.644 -1.015 2.099 1.00 97.31 177 GLU A N 1
ATOM 1374 C CA . GLU A 1 177 ? 18.849 -1.338 1.326 1.00 97.31 177 GLU A CA 1
ATOM 1375 C C . GLU A 1 177 ? 18.506 -2.240 0.132 1.00 97.31 177 GLU A C 1
ATOM 1377 O O . GLU A 1 177 ? 18.761 -1.868 -1.015 1.00 97.31 177 GLU A O 1
ATOM 1382 N N . LYS A 1 178 ? 17.808 -3.358 0.377 1.00 97.31 178 LYS A N 1
ATOM 1383 C CA . LYS A 1 178 ? 17.333 -4.258 -0.686 1.00 97.31 178 LYS A CA 1
ATOM 1384 C C . LYS A 1 178 ? 16.398 -3.576 -1.675 1.00 97.31 178 LYS A C 1
ATOM 1386 O O . LYS A 1 178 ? 16.439 -3.869 -2.867 1.00 97.31 178 LYS A O 1
ATOM 1391 N N . ALA A 1 179 ? 15.559 -2.660 -1.202 1.00 97.50 179 ALA A N 1
ATOM 1392 C CA . ALA A 1 179 ? 14.632 -1.922 -2.047 1.00 97.50 179 ALA A CA 1
ATOM 1393 C C . ALA A 1 179 ? 15.325 -0.943 -3.001 1.00 97.50 179 ALA A C 1
ATOM 1395 O O . ALA A 1 179 ? 14.743 -0.616 -4.040 1.00 97.50 179 ALA A O 1
ATOM 1396 N N . ASN A 1 180 ? 16.518 -0.457 -2.642 1.00 97.25 180 ASN A N 1
ATOM 1397 C CA . ASN A 1 180 ? 17.320 0.463 -3.448 1.00 97.25 180 ASN A CA 1
ATOM 1398 C C . ASN A 1 180 ? 18.159 -0.246 -4.519 1.00 97.25 180 ASN A C 1
ATOM 1400 O O . ASN A 1 180 ? 18.609 0.415 -5.455 1.00 97.25 180 ASN A O 1
ATOM 1404 N N . GLU A 1 181 ? 18.345 -1.567 -4.431 1.00 96.56 181 GLU A N 1
ATOM 1405 C CA . GLU A 1 181 ? 18.957 -2.337 -5.514 1.00 96.56 181 GLU A CA 1
ATOM 1406 C C . GLU A 1 181 ? 18.043 -2.291 -6.759 1.00 96.56 181 GLU A C 1
ATOM 1408 O O . GLU A 1 181 ? 16.931 -2.831 -6.779 1.00 96.56 181 GLU A O 1
ATOM 1413 N N . TRP A 1 182 ? 18.513 -1.588 -7.795 1.00 94.81 182 TRP A N 1
ATOM 1414 C CA . TRP A 1 182 ? 17.822 -1.386 -9.068 1.00 94.81 182 TRP A CA 1
ATOM 1415 C C . TRP A 1 182 ? 18.828 -1.348 -10.223 1.00 94.81 182 TRP A C 1
ATOM 1417 O O . TRP A 1 182 ? 19.969 -0.926 -10.052 1.00 94.81 182 TRP A O 1
ATOM 1427 N N . GLY A 1 183 ? 18.408 -1.758 -11.421 1.00 91.62 183 GLY A N 1
ATOM 1428 C CA . GLY A 1 183 ? 19.289 -1.892 -12.585 1.00 91.62 183 GLY A CA 1
ATOM 1429 C C . GLY A 1 183 ? 19.439 -3.357 -12.967 1.00 91.62 183 GLY A C 1
ATOM 1430 O O . GLY A 1 183 ? 18.504 -3.932 -13.515 1.00 91.62 183 GLY A O 1
ATOM 1431 N N . ASP A 1 184 ? 20.586 -3.970 -12.684 1.00 92.56 184 ASP A N 1
ATOM 1432 C CA . ASP A 1 184 ? 20.839 -5.374 -13.053 1.00 92.56 184 ASP A CA 1
ATOM 1433 C C . ASP A 1 184 ? 20.131 -6.383 -12.143 1.00 92.56 184 ASP A C 1
ATOM 1435 O O . ASP A 1 184 ? 19.864 -7.515 -12.552 1.00 92.56 184 ASP A O 1
ATOM 1439 N N . ARG A 1 185 ? 19.807 -5.971 -10.914 1.00 95.31 185 ARG A N 1
ATOM 1440 C CA . ARG A 1 185 ? 19.074 -6.770 -9.932 1.00 95.31 185 ARG A CA 1
ATOM 1441 C C . ARG A 1 185 ? 17.913 -5.963 -9.382 1.00 95.31 185 ARG A C 1
ATOM 1443 O O . ARG A 1 185 ? 18.076 -4.793 -9.052 1.00 95.31 185 ARG A O 1
ATOM 1450 N N . ILE A 1 186 ? 16.751 -6.599 -9.309 1.00 98.06 186 ILE A N 1
ATOM 1451 C CA . ILE A 1 186 ? 15.524 -6.024 -8.764 1.00 98.06 186 ILE A CA 1
ATOM 1452 C C . ILE A 1 186 ? 14.904 -7.073 -7.854 1.00 98.06 186 ILE A C 1
ATOM 1454 O O . ILE A 1 186 ? 14.440 -8.109 -8.332 1.00 98.06 186 ILE A O 1
ATOM 1458 N N . TYR A 1 187 ? 14.886 -6.820 -6.549 1.00 98.44 187 TYR A N 1
ATOM 1459 C CA . TYR A 1 187 ? 14.286 -7.775 -5.625 1.00 98.44 187 TYR A CA 1
ATOM 1460 C C . TYR A 1 187 ? 12.762 -7.726 -5.668 1.00 98.44 187 TYR A C 1
ATOM 1462 O O . TYR A 1 187 ? 12.156 -6.653 -5.745 1.00 98.44 187 TYR A O 1
ATOM 1470 N N . VAL A 1 188 ? 12.159 -8.906 -5.595 1.00 98.75 188 VAL A N 1
ATOM 1471 C CA . VAL A 1 188 ? 10.736 -9.144 -5.348 1.00 98.75 188 VAL A CA 1
ATOM 1472 C C . VAL A 1 188 ? 10.600 -10.080 -4.149 1.00 98.75 188 VAL A C 1
ATOM 1474 O O . VAL A 1 188 ? 11.547 -10.775 -3.798 1.00 98.75 188 VAL A O 1
ATOM 1477 N N . GLY A 1 189 ? 9.431 -10.080 -3.526 1.00 98.69 189 GLY A N 1
ATOM 1478 C CA . GLY A 1 189 ? 9.135 -10.802 -2.295 1.00 98.69 189 GLY A CA 1
ATOM 1479 C C . GLY A 1 189 ? 8.664 -9.848 -1.202 1.00 98.69 189 GLY A C 1
ATOM 1480 O O . GLY A 1 189 ? 8.400 -8.661 -1.447 1.00 98.69 189 GLY A O 1
ATOM 1481 N N . ILE A 1 190 ? 8.549 -10.370 0.014 1.00 98.88 190 ILE A N 1
ATOM 1482 C CA . ILE A 1 190 ? 8.197 -9.583 1.201 1.00 98.88 190 ILE A CA 1
ATOM 1483 C C . ILE A 1 190 ? 9.470 -8.936 1.756 1.00 98.88 190 ILE A C 1
ATOM 1485 O O . ILE A 1 190 ? 10.416 -9.617 2.146 1.00 98.88 190 ILE A O 1
ATOM 1489 N N . PHE A 1 191 ? 9.495 -7.606 1.806 1.00 98.81 191 PHE A N 1
ATOM 1490 C CA . PHE A 1 191 ? 10.626 -6.833 2.321 1.00 98.81 191 PHE A CA 1
ATOM 1491 C C . PHE A 1 191 ? 10.535 -6.666 3.836 1.00 98.81 191 PHE A C 1
ATOM 1493 O O . PHE A 1 191 ? 11.546 -6.719 4.525 1.00 98.81 191 PHE A O 1
ATOM 1500 N N . TYR A 1 192 ? 9.333 -6.455 4.363 1.00 98.88 192 TYR A N 1
ATOM 1501 C CA . TYR A 1 192 ? 9.129 -6.155 5.775 1.00 98.88 192 TYR A CA 1
ATOM 1502 C C . TYR A 1 192 ? 7.732 -6.581 6.212 1.00 98.88 192 TYR A C 1
ATOM 1504 O O . TYR A 1 192 ? 6.773 -6.339 5.478 1.00 98.88 192 TYR A O 1
ATOM 1512 N N . GLN A 1 193 ? 7.623 -7.175 7.399 1.00 98.88 193 GLN A N 1
ATOM 1513 C CA . GLN A 1 193 ? 6.356 -7.515 8.040 1.00 98.88 193 GLN A CA 1
ATOM 1514 C C . GLN A 1 193 ? 6.467 -7.331 9.559 1.00 98.88 193 GLN A C 1
ATOM 1516 O O . GLN A 1 193 ? 7.329 -7.931 10.195 1.00 98.88 193 GLN A O 1
ATOM 1521 N N . ASN A 1 194 ? 5.590 -6.523 10.153 1.00 98.75 194 ASN A N 1
ATOM 1522 C CA . ASN A 1 194 ? 5.575 -6.232 11.584 1.00 98.75 194 ASN A CA 1
ATOM 1523 C C . ASN A 1 194 ? 4.147 -6.106 12.130 1.00 98.75 194 ASN A C 1
ATOM 1525 O O . ASN A 1 194 ? 3.529 -5.049 12.033 1.00 98.75 194 ASN A O 1
ATOM 1529 N N . GLU A 1 195 ? 3.651 -7.168 12.759 1.00 98.44 195 GLU A N 1
ATOM 1530 C CA . GLU A 1 195 ? 2.311 -7.208 13.366 1.00 98.44 195 GLU A CA 1
ATOM 1531 C C . GLU A 1 195 ? 2.291 -6.776 14.846 1.00 98.44 195 GLU A C 1
ATOM 1533 O O . GLU A 1 195 ? 1.241 -6.801 15.486 1.00 98.44 195 GLU A O 1
ATOM 1538 N N . HIS A 1 196 ? 3.430 -6.340 15.404 1.00 98.38 196 HIS A N 1
ATOM 1539 C CA . HIS A 1 196 ? 3.496 -5.806 16.775 1.00 98.38 196 HIS A CA 1
ATOM 1540 C C . HIS A 1 196 ? 2.968 -4.373 16.883 1.00 98.38 196 HIS A C 1
ATOM 1542 O O . HIS A 1 196 ? 2.701 -3.885 17.980 1.00 98.38 196 HIS A O 1
ATOM 1548 N N . VAL A 1 197 ? 2.841 -3.667 15.757 1.00 98.38 197 VAL A N 1
ATOM 1549 C CA . VAL A 1 197 ? 2.297 -2.307 15.730 1.00 98.38 197 VAL A CA 1
ATOM 1550 C C . VAL A 1 197 ? 0.769 -2.394 15.758 1.00 98.38 197 VAL A C 1
ATOM 1552 O O . VAL A 1 197 ? 0.192 -2.955 14.826 1.00 98.38 197 VAL A O 1
ATOM 1555 N N . PRO A 1 198 ? 0.083 -1.801 16.754 1.00 98.31 198 PRO A N 1
ATOM 1556 C CA . PRO A 1 198 ? -1.370 -1.874 16.827 1.00 98.31 198 PRO A CA 1
ATOM 1557 C C . PRO A 1 198 ? -1.998 -1.221 15.596 1.00 98.31 198 PRO A C 1
ATOM 1559 O O . PRO A 1 198 ? -1.547 -0.158 15.140 1.00 98.31 198 PRO A O 1
ATOM 1562 N N . THR A 1 199 ? -3.044 -1.843 15.071 1.00 98.69 199 THR A N 1
ATOM 1563 C CA . THR A 1 199 ? -3.873 -1.294 13.990 1.00 98.69 199 THR A CA 1
ATOM 1564 C C . THR A 1 199 ? -4.619 -0.046 14.459 1.00 98.69 199 THR A C 1
ATOM 1566 O O . THR A 1 199 ? -4.698 0.232 15.662 1.00 98.69 199 THR A O 1
ATOM 1569 N N . TYR A 1 200 ? -5.159 0.753 13.539 1.00 98.56 200 TYR A N 1
ATOM 1570 C CA . TYR A 1 200 ? -5.947 1.918 13.950 1.00 98.56 200 TYR A CA 1
ATOM 1571 C C . TYR A 1 200 ? -7.210 1.502 14.717 1.00 98.56 200 TYR A C 1
ATOM 1573 O O . TYR A 1 200 ? -7.578 2.129 15.707 1.00 98.56 200 TYR A O 1
ATOM 1581 N N . GLU A 1 201 ? -7.824 0.407 14.290 1.00 98.25 201 GLU A N 1
ATOM 1582 C CA . GLU A 1 201 ? -8.995 -0.241 14.860 1.00 98.25 201 GLU A CA 1
ATOM 1583 C C . GLU A 1 201 ? -8.764 -0.621 16.327 1.00 98.25 201 GLU A C 1
ATOM 1585 O O . GLU A 1 201 ? -9.592 -0.330 17.187 1.00 98.25 201 GLU A O 1
ATOM 1590 N N . GLU A 1 202 ? -7.600 -1.184 16.646 1.00 97.94 202 GLU A N 1
ATOM 1591 C CA . GLU A 1 202 ? -7.225 -1.494 18.029 1.00 97.94 202 GLU A CA 1
ATOM 1592 C C . GLU A 1 202 ? -6.973 -0.237 18.856 1.00 97.94 202 GLU A C 1
ATOM 1594 O O . GLU A 1 202 ? -7.381 -0.157 20.014 1.00 97.94 202 GLU A O 1
ATOM 1599 N N . ARG A 1 203 ? -6.337 0.785 18.271 1.00 98.12 203 ARG A N 1
ATOM 1600 C CA . ARG A 1 203 ? -6.128 2.069 18.960 1.00 98.12 203 ARG A CA 1
ATOM 1601 C C . ARG A 1 203 ? -7.467 2.731 19.299 1.00 98.12 203 ARG A C 1
ATOM 1603 O O . ARG A 1 203 ? -7.570 3.368 20.348 1.00 98.12 203 ARG A O 1
ATOM 1610 N N . MET A 1 204 ? -8.491 2.565 18.459 1.00 97.25 204 MET A N 1
ATOM 1611 C CA . MET A 1 204 ? -9.836 3.099 18.696 1.00 97.25 204 MET A CA 1
ATOM 1612 C C . MET A 1 204 ? -10.500 2.508 19.944 1.00 97.25 204 MET A C 1
ATOM 1614 O O . MET A 1 204 ? -11.226 3.239 20.617 1.00 97.25 204 MET A O 1
ATOM 1618 N N . LEU A 1 205 ? -10.185 1.266 20.333 1.00 96.69 205 LEU A N 1
ATOM 1619 C CA . LEU A 1 205 ? -10.721 0.641 21.554 1.00 96.69 205 LEU A CA 1
ATOM 1620 C C . LEU A 1 205 ? -10.365 1.411 22.833 1.00 96.69 205 LEU A C 1
ATOM 1622 O O . LEU A 1 205 ? -11.123 1.389 23.798 1.00 96.69 205 LEU A O 1
ATOM 1626 N N . SER A 1 206 ? -9.253 2.156 22.833 1.00 96.00 206 SER A N 1
ATOM 1627 C CA . SER A 1 206 ? -8.880 3.025 23.961 1.00 96.00 206 SER A CA 1
ATOM 1628 C C . SER A 1 206 ? -9.807 4.236 24.148 1.00 96.00 206 SER A C 1
ATOM 1630 O O . SER A 1 206 ? -9.777 4.877 25.198 1.00 96.00 206 SER A O 1
ATOM 1632 N N . ARG A 1 207 ? -10.614 4.575 23.132 1.00 96.44 207 ARG A N 1
ATOM 1633 C CA . ARG A 1 207 ? -11.547 5.716 23.131 1.00 96.44 207 ARG A CA 1
ATOM 1634 C C . ARG A 1 207 ? -13.009 5.294 23.028 1.00 96.44 207 ARG A C 1
ATOM 1636 O O . ARG A 1 207 ? -13.872 5.986 23.555 1.00 96.44 207 ARG A O 1
ATOM 1643 N N . ILE A 1 208 ? -13.276 4.197 22.326 1.00 97.50 208 ILE A N 1
ATOM 1644 C CA . ILE A 1 208 ? -14.602 3.634 22.078 1.00 97.50 208 ILE A CA 1
ATOM 1645 C C . ILE A 1 208 ? -14.495 2.133 22.358 1.00 97.50 208 ILE A C 1
ATOM 1647 O O . ILE A 1 208 ? -14.143 1.349 21.478 1.00 97.50 208 ILE A O 1
ATOM 1651 N N . SER A 1 209 ? -14.745 1.737 23.606 1.00 97.25 209 SER A N 1
ATOM 1652 C CA . SER A 1 209 ? -14.487 0.374 24.094 1.00 97.25 209 SER A CA 1
ATOM 1653 C C . SER A 1 209 ? -15.271 -0.708 23.350 1.00 97.25 209 SER A C 1
ATOM 1655 O O . SER A 1 209 ? -14.774 -1.817 23.197 1.00 97.25 209 SER A O 1
ATOM 1657 N N . ASN A 1 210 ? -16.461 -0.383 22.845 1.00 97.00 210 ASN A N 1
ATOM 1658 C CA . ASN A 1 210 ? -17.322 -1.289 22.086 1.00 97.00 210 ASN A CA 1
ATOM 1659 C C . ASN A 1 210 ? -17.140 -1.179 20.558 1.00 97.00 210 ASN A C 1
ATOM 1661 O O . ASN A 1 210 ? -17.960 -1.718 19.820 1.00 97.00 210 ASN A O 1
ATOM 1665 N N . TYR A 1 211 ? -16.106 -0.488 20.056 1.00 98.25 211 TYR A N 1
ATOM 1666 C CA . TYR A 1 211 ? -15.951 -0.197 18.621 1.00 98.25 211 TYR A CA 1
ATOM 1667 C C . TYR A 1 211 ? -15.964 -1.446 17.726 1.00 98.25 211 TYR A C 1
ATOM 1669 O O . TYR A 1 211 ? -16.610 -1.432 16.684 1.00 98.25 211 TYR A O 1
ATOM 1677 N N . LEU A 1 212 ? -15.283 -2.529 18.118 1.00 96.19 212 LEU A N 1
ATOM 1678 C CA . LEU A 1 212 ? -15.246 -3.757 17.310 1.00 96.19 212 LEU A CA 1
ATOM 1679 C C . LEU A 1 212 ? -16.545 -4.575 17.392 1.00 96.19 212 LEU A C 1
ATOM 1681 O O . LEU A 1 212 ? -16.860 -5.318 16.465 1.00 96.19 212 LEU A O 1
ATOM 1685 N N . GLU A 1 213 ? -17.303 -4.431 18.478 1.00 97.00 213 GLU A N 1
ATOM 1686 C CA . GLU A 1 213 ? -18.573 -5.134 18.686 1.00 97.00 213 GLU A CA 1
ATOM 1687 C C . GLU A 1 213 ? -19.727 -4.414 17.977 1.00 97.00 213 GLU A C 1
ATOM 1689 O O . GLU A 1 213 ? -20.537 -5.042 17.294 1.00 97.00 213 GLU A O 1
ATOM 1694 N N . LEU A 1 214 ? -19.766 -3.083 18.098 1.00 97.38 214 LEU A N 1
ATOM 1695 C CA . LEU A 1 214 ? -20.803 -2.212 17.552 1.00 97.38 214 LEU A CA 1
ATOM 1696 C C . LEU A 1 214 ? -20.189 -1.027 16.772 1.00 97.38 214 LEU A C 1
ATOM 1698 O O . LEU A 1 214 ? -20.316 0.138 17.178 1.00 97.38 214 LEU A O 1
ATOM 1702 N N . PRO A 1 215 ? -19.510 -1.302 15.641 1.00 97.88 215 PRO A N 1
ATOM 1703 C CA . PRO A 1 215 ? -18.920 -0.270 14.794 1.00 97.88 215 PRO A CA 1
ATOM 1704 C C . PRO A 1 215 ? -19.999 0.634 14.176 1.00 97.88 215 PRO A C 1
ATOM 1706 O O . PRO A 1 215 ? -21.172 0.250 14.147 1.00 97.88 215 PRO A O 1
ATOM 1709 N N . PRO A 1 216 ? -19.630 1.814 13.639 1.00 98.44 216 PRO A N 1
ATOM 1710 C CA . PRO A 1 216 ? -20.587 2.785 13.104 1.00 98.44 216 PRO A CA 1
ATOM 1711 C C . PRO A 1 216 ? -21.626 2.197 12.140 1.00 98.44 216 PRO A C 1
ATOM 1713 O O . PRO A 1 216 ? -22.805 2.514 12.253 1.00 98.44 216 PRO A O 1
ATOM 1716 N N . ALA A 1 217 ? -21.220 1.299 11.237 1.00 98.12 217 ALA A N 1
ATOM 1717 C CA . ALA A 1 217 ? -22.118 0.687 10.256 1.00 98.12 217 ALA A CA 1
ATOM 1718 C C . ALA A 1 217 ? -23.167 -0.271 10.856 1.00 98.12 217 ALA A C 1
ATOM 1720 O O . ALA A 1 217 ? -24.125 -0.621 10.173 1.00 98.12 217 ALA A O 1
ATOM 1721 N N . LYS A 1 218 ? -22.995 -0.708 12.111 1.00 97.69 218 LYS A N 1
ATOM 1722 C CA . LYS A 1 218 ? -23.892 -1.656 12.796 1.00 97.69 218 LYS A CA 1
ATOM 1723 C C . LYS A 1 218 ? -24.769 -1.004 13.866 1.00 97.69 218 LYS A C 1
ATOM 1725 O O . LYS A 1 218 ? -25.570 -1.695 14.491 1.00 97.69 218 LYS A O 1
ATOM 1730 N N . GLN A 1 219 ? -24.618 0.295 14.112 1.00 97.69 219 GLN A N 1
ATOM 1731 C CA . GLN A 1 219 ? -25.398 0.995 15.131 1.00 97.69 219 GLN A CA 1
ATOM 1732 C C . GLN A 1 219 ? -26.837 1.225 14.662 1.00 97.69 219 GLN A C 1
ATOM 1734 O O . GLN A 1 219 ? -27.071 1.729 13.566 1.00 97.69 219 GLN A O 1
ATOM 1739 N N . ALA A 1 220 ? -27.804 0.909 15.525 1.00 97.31 220 ALA A N 1
ATOM 1740 C CA . ALA A 1 220 ? -29.170 1.386 15.359 1.00 97.31 220 ALA A CA 1
ATOM 1741 C C . ALA A 1 220 ? -29.211 2.875 15.730 1.00 97.31 220 ALA A C 1
ATOM 1743 O O . ALA A 1 220 ? -28.925 3.240 16.870 1.00 97.31 220 ALA A O 1
ATOM 1744 N N . ILE A 1 221 ? -29.532 3.733 14.762 1.00 97.81 221 ILE A N 1
ATOM 1745 C CA . ILE A 1 221 ? -29.552 5.193 14.951 1.00 97.81 221 ILE A CA 1
ATOM 1746 C C . ILE A 1 221 ? -30.967 5.765 15.059 1.00 97.81 221 ILE A C 1
ATOM 1748 O O . ILE A 1 221 ? -31.133 6.888 15.535 1.00 97.81 221 ILE A O 1
ATOM 1752 N N . GLU A 1 222 ? -31.980 5.001 14.655 1.00 98.06 222 GLU A N 1
ATOM 1753 C CA . GLU A 1 222 ? -33.382 5.405 14.695 1.00 98.06 222 GLU A CA 1
ATOM 1754 C C . GLU A 1 222 ? -34.308 4.230 15.027 1.00 98.06 222 GLU A C 1
ATOM 1756 O O . GLU A 1 222 ? -33.942 3.069 14.835 1.00 98.06 222 GLU A O 1
ATOM 1761 N N . ALA A 1 223 ? -35.484 4.557 15.559 1.00 97.75 223 ALA A N 1
ATOM 1762 C CA . ALA A 1 223 ? -36.634 3.672 15.655 1.00 97.75 223 ALA A CA 1
ATOM 1763 C C . ALA A 1 223 ? -37.902 4.491 15.386 1.00 97.75 223 ALA A C 1
ATOM 1765 O O . ALA A 1 223 ? -38.082 5.568 15.961 1.00 97.75 223 ALA A O 1
ATOM 1766 N N . ASP A 1 224 ? -38.764 3.993 14.500 1.00 97.12 224 ASP A N 1
ATOM 1767 C CA . ASP A 1 224 ? -40.006 4.653 14.078 1.00 97.12 224 ASP A CA 1
ATOM 1768 C C . ASP A 1 224 ? -39.801 6.105 13.590 1.00 97.12 224 ASP A C 1
ATOM 1770 O O . ASP A 1 224 ? -40.658 6.970 13.778 1.00 97.12 224 ASP A O 1
ATOM 1774 N N . GLY A 1 225 ? -38.653 6.399 12.965 1.00 96.62 225 GLY A N 1
ATOM 1775 C CA . GLY A 1 225 ? -38.308 7.737 12.475 1.00 96.62 225 GLY A CA 1
ATOM 1776 C C . GLY A 1 225 ? -37.795 8.704 13.547 1.00 96.62 225 GLY A C 1
ATOM 1777 O O . GLY A 1 225 ? -37.526 9.868 13.238 1.00 96.62 225 GLY A O 1
ATOM 1778 N N . TYR A 1 226 ? -37.621 8.247 14.789 1.00 97.06 226 TYR A N 1
ATOM 1779 C CA . TYR A 1 226 ? -37.058 9.029 15.888 1.00 97.06 226 TYR A CA 1
ATOM 1780 C C . TYR A 1 226 ? -35.621 8.601 16.194 1.00 97.06 226 TYR A C 1
ATOM 1782 O O . TYR A 1 226 ? -35.295 7.417 16.192 1.00 97.06 226 TYR A O 1
ATOM 1790 N N . SER A 1 227 ? -34.752 9.573 16.487 1.00 97.50 227 SER A N 1
ATOM 1791 C CA . SER A 1 227 ? -33.350 9.317 16.846 1.00 97.50 227 SER A CA 1
ATOM 1792 C C . SER A 1 227 ? -33.240 8.517 18.145 1.00 97.50 227 SER A C 1
ATOM 1794 O O . SER A 1 227 ? -33.833 8.889 19.156 1.00 97.50 227 SER A O 1
ATOM 1796 N N . LEU A 1 228 ? -32.398 7.481 18.139 1.00 97.38 228 LEU A N 1
ATOM 1797 C CA . LEU A 1 228 ? -32.017 6.727 19.340 1.00 97.38 228 LEU A CA 1
ATOM 1798 C C . LEU A 1 228 ? -30.846 7.372 20.102 1.00 97.38 228 LEU A C 1
ATOM 1800 O O . LEU A 1 228 ? -30.474 6.919 21.184 1.00 97.38 228 LEU A O 1
ATOM 1804 N N . THR A 1 229 ? -30.240 8.429 19.553 1.00 97.12 229 THR A N 1
ATOM 1805 C CA . THR A 1 229 ? -29.092 9.097 20.179 1.00 97.12 229 THR A CA 1
ATOM 1806 C C . THR A 1 229 ? -29.549 10.015 21.312 1.00 97.12 229 THR A C 1
ATOM 1808 O O . THR A 1 229 ? -30.186 11.040 21.069 1.00 97.12 229 THR A O 1
ATOM 1811 N N . VAL A 1 230 ? -29.164 9.682 22.545 1.00 96.12 230 VAL A N 1
ATOM 1812 C CA . VAL A 1 230 ? -29.474 10.464 23.754 1.00 96.12 230 VAL A CA 1
ATOM 1813 C C . VAL A 1 230 ? -28.419 11.557 23.964 1.00 96.12 230 VAL A C 1
ATOM 1815 O O . VAL A 1 230 ? -27.240 11.259 24.160 1.00 96.12 230 VAL A O 1
ATOM 1818 N N . ILE A 1 231 ? -28.834 12.829 23.942 1.00 96.31 231 ILE A N 1
AT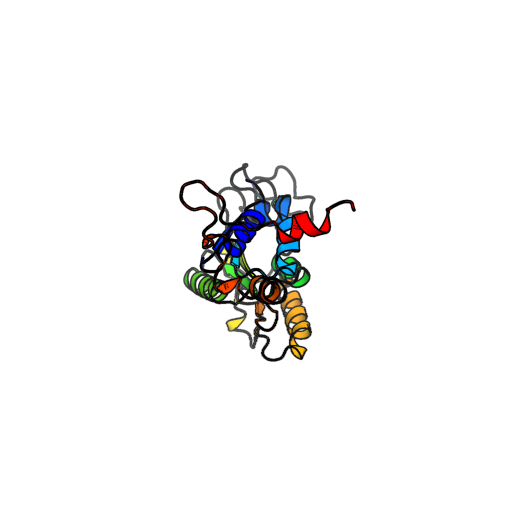OM 1819 C CA . ILE A 1 231 ? -27.934 13.998 24.063 1.00 96.31 231 ILE A CA 1
ATOM 1820 C C . ILE A 1 231 ? -28.169 14.843 25.327 1.00 96.31 231 ILE A C 1
ATOM 1822 O O . ILE A 1 231 ? -27.497 15.858 25.514 1.00 96.31 231 ILE A O 1
ATOM 1826 N N . ASP A 1 232 ? -29.075 1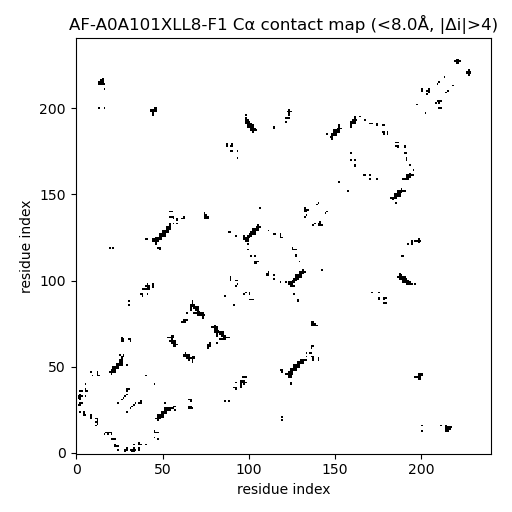4.434 26.218 1.00 96.06 232 ASP A N 1
ATOM 1827 C CA . ASP A 1 232 ? -29.497 15.204 27.399 1.00 96.06 232 ASP A CA 1
ATOM 1828 C C . ASP A 1 232 ? -28.325 15.639 28.284 1.00 96.06 232 ASP A C 1
ATOM 1830 O O . ASP A 1 232 ? -28.204 16.810 28.639 1.00 96.06 232 ASP A O 1
ATOM 1834 N N . SER A 1 233 ? -27.386 14.725 28.552 1.00 94.94 233 SER A N 1
ATOM 1835 C CA . SER A 1 233 ? -26.201 15.015 29.374 1.00 94.94 233 SER A CA 1
ATOM 1836 C C . SER A 1 233 ? -25.264 16.071 28.767 1.00 94.94 233 SER A C 1
ATOM 1838 O O . SER A 1 233 ? -24.509 16.726 29.490 1.00 94.94 233 SER A O 1
ATOM 1840 N N . ILE A 1 234 ? -25.286 16.251 27.441 1.00 94.62 234 ILE A N 1
ATOM 1841 C CA . ILE A 1 234 ? -24.516 17.291 26.745 1.00 94.62 234 ILE A CA 1
ATOM 1842 C C . ILE A 1 234 ? -25.212 18.643 26.916 1.00 94.62 234 ILE A C 1
ATOM 1844 O O . ILE A 1 234 ? -24.546 19.648 27.171 1.00 94.62 234 ILE A O 1
ATOM 1848 N N . LEU A 1 235 ? -26.541 18.661 26.796 1.00 94.19 235 LEU A N 1
ATOM 1849 C CA . LEU A 1 235 ? -27.360 19.864 26.931 1.00 94.19 235 LEU A CA 1
ATOM 1850 C C . LEU A 1 235 ? -27.372 20.389 28.370 1.00 94.19 235 LEU A C 1
ATOM 1852 O O . LEU A 1 235 ? -27.242 21.593 28.585 1.00 94.19 235 LEU A O 1
ATOM 1856 N N . GLU A 1 236 ? -27.460 19.501 29.359 1.00 94.06 236 GLU A N 1
ATOM 1857 C CA . GLU A 1 236 ? -27.501 19.879 30.774 1.00 94.06 236 GLU A CA 1
ATOM 1858 C C . GLU A 1 236 ? -26.235 20.628 31.212 1.00 94.06 236 GLU A C 1
ATOM 1860 O O . GLU A 1 236 ? -26.323 21.655 31.883 1.00 94.06 236 GLU A O 1
ATOM 1865 N N . LYS A 1 237 ? -25.061 20.214 30.717 1.00 92.94 237 LYS A N 1
ATOM 1866 C CA . LYS A 1 237 ? -23.773 20.898 30.952 1.00 92.94 237 LYS A CA 1
ATOM 1867 C C . LYS A 1 237 ? -23.701 22.320 30.385 1.00 92.94 237 LYS A C 1
ATOM 1869 O O . LYS A 1 237 ? -22.737 23.033 30.654 1.00 92.94 237 LYS A O 1
ATOM 1874 N N . ARG A 1 238 ? -24.661 22.721 29.549 1.00 90.50 238 ARG A N 1
ATOM 1875 C CA . ARG A 1 238 ? -24.716 24.032 28.887 1.00 90.50 238 ARG A CA 1
ATOM 1876 C C . ARG A 1 238 ? -25.837 24.922 29.423 1.00 90.50 238 ARG A C 1
ATOM 1878 O O . ARG A 1 238 ? -26.006 26.022 28.903 1.00 90.50 238 ARG A O 1
ATOM 1885 N N . ARG A 1 239 ? -26.594 24.482 30.436 1.00 90.19 239 ARG A N 1
ATOM 1886 C CA . ARG A 1 239 ? -27.603 25.333 31.078 1.00 90.19 239 ARG A CA 1
ATOM 1887 C C . ARG A 1 239 ? -26.931 26.534 31.744 1.00 90.19 239 ARG A C 1
ATOM 1889 O O . ARG A 1 239 ? -25.988 26.374 32.514 1.00 90.19 239 ARG A O 1
ATOM 1896 N N . VAL A 1 240 ? -27.431 27.726 31.433 1.00 83.62 240 VAL A N 1
ATOM 1897 C CA . VAL A 1 240 ? -27.109 28.948 32.176 1.00 83.62 240 VAL A CA 1
ATOM 1898 C C . VAL A 1 240 ? -27.986 28.947 33.424 1.00 83.62 240 VAL A C 1
ATOM 1900 O O . VAL A 1 240 ? -29.201 28.779 33.304 1.00 83.62 240 VAL A O 1
ATOM 1903 N N . VAL A 1 241 ? -27.350 29.057 34.591 1.00 75.19 241 VAL A N 1
ATOM 1904 C CA . VAL A 1 241 ? -28.009 29.221 35.896 1.00 75.19 241 VAL A CA 1
ATOM 1905 C C . VAL A 1 241 ? -28.239 30.701 36.151 1.00 75.19 241 VAL A C 1
ATOM 1907 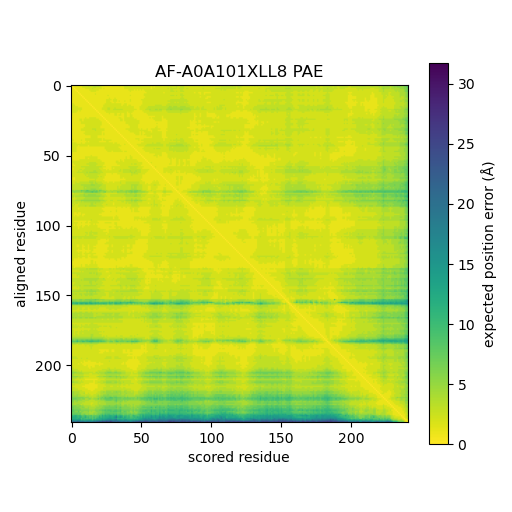O O . VAL A 1 241 ? -27.300 31.480 35.869 1.00 75.19 241 VAL A O 1
#